Protein AF-A0A351EYZ1-F1 (afdb_monomer)

Mean predicted aligned error: 15.23 Å

Secondary structure (DSSP, 8-state):
--EEEE-TTS-EEEEETTEEEEE-SS-EEEEEHHHHHSS---EEEEEE-TTS-EEEEETTEEEEEETTEEEE-TTTS-S--EEEEEE-TT--EEEEETTTEEEEEETTEEEEEEGGGTSS-S-EEEEEEETTTTEEEEEETTTEEEEEETTEEEEE--SS--GGGG-EEESSSBSSEEEEE-SS--SEEEEE-TTS-EEEEE--EE-SSEEEEE-TTSTT--EEEEEEEE-TTS-EEEEEEEEE-

Foldseek 3Di:
DWDWDAAPQRWIWIFDFQKIWIDNPPDIDIDGNCVQPVDRKTFQEWDHDNVRKIWTFIQQAIWIQDPNDIDGPCLATNGFRWNEWDAEPVGWIWTAGQQFGIWIDDPSDIDGDGCVVVFDPRAFNYKQYDHPDQWTWTAGPQGKTWTDHPLDIAIPDHHDDDQLVQFDWPPAQDQFKIKTAAQDAWQKKFKADRVRHTPDMDRAPDDDRTGMDTPNVPNPDFAKIWIWTAHPVRDIRDTHIGGYD

Radius of gyration: 21.5 Å; Cα contacts (8 Å, |Δi|>4): 585; chains: 1; bounding box: 49×37×61 Å

Nearest PDB structures (foldseek):
  7som-assembly1_d  TM=7.045E-01  e=3.915E-03  Chlamydomonas reinhardtii
  8qzs-assembly1_w  TM=4.994E-01  e=6.319E-04  Homo sapiens
  6zqc-assembly1_UD  TM=4.831E-01  e=1.792E-03  Saccharomyces cerevisiae S288C
  7som-assembly1_c  TM=4.843E-01  e=3.528E-03  Chlamydomonas reinhardtii
  8d7w-assembly1_A  TM=3.361E-01  e=1.170E-02  Homo sapiens

Solvent-accessible surface area (backbone atoms only — not comparable to full-atom values): 13401 Å² total; per-residue (Å²): 95,84,50,76,49,66,36,91,87,65,33,40,36,35,37,48,49,40,36,43,36,42,29,72,83,83,54,79,48,73,47,55,43,34,83,76,66,79,44,96,41,40,46,49,31,66,40,64,38,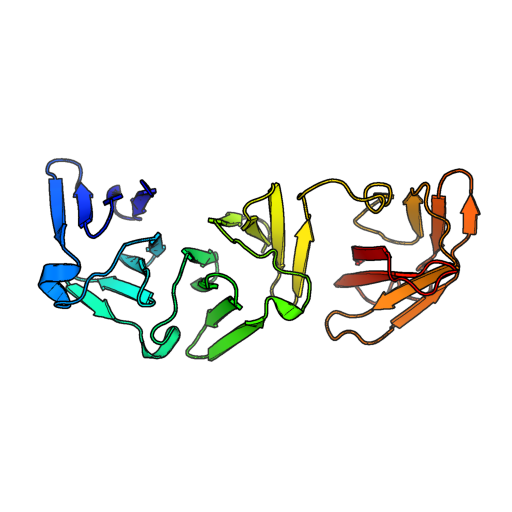96,84,70,37,32,40,32,18,13,63,62,10,35,32,36,38,45,97,95,41,80,42,79,34,50,92,77,56,33,80,37,39,20,36,18,44,36,65,42,94,87,63,41,38,38,38,30,37,70,70,48,26,40,36,42,38,48,96,92,44,78,48,78,46,56,25,90,71,81,60,48,69,74,40,55,65,40,51,48,69,50,81,89,73,71,39,35,33,30,38,26,67,60,66,18,44,29,39,33,42,102,84,46,80,40,56,48,78,34,62,80,96,56,93,62,82,43,68,43,70,46,56,70,68,25,55,47,54,32,33,41,35,22,84,68,74,61,56,34,38,32,37,18,42,82,87,69,48,77,75,44,74,44,59,52,49,77,54,88,60,22,28,39,44,79,41,66,97,50,49,86,60,65,45,67,34,38,37,38,33,28,28,87,86,71,48,74,64,44,82,45,80,44,40,35,83

Structure (mmCIF, N/CA/C/O backbone):
data_AF-A0A351EYZ1-F1
#
_entry.id   AF-A0A351EYZ1-F1
#
loop_
_atom_site.group_PDB
_atom_site.id
_atom_site.type_symbol
_atom_site.label_atom_id
_atom_site.label_alt_id
_atom_site.label_comp_id
_atom_site.label_asym_id
_atom_site.label_entity_id
_atom_site.label_seq_id
_atom_site.pdbx_PDB_ins_code
_atom_site.Cartn_x
_atom_site.Cartn_y
_atom_site.Cartn_z
_atom_site.occupancy
_atom_site.B_iso_or_equiv
_atom_site.auth_seq_id
_atom_site.auth_comp_id
_atom_site.auth_asym_id
_atom_site.auth_atom_id
_atom_site.pdbx_PDB_model_num
ATOM 1 N N . MET A 1 1 ? 4.222 -4.067 16.759 1.00 49.97 1 MET A N 1
ATOM 2 C CA . MET A 1 1 ? 4.170 -2.678 16.256 1.00 49.97 1 MET A CA 1
ATOM 3 C C . MET A 1 1 ? 3.275 -1.906 17.200 1.00 49.97 1 MET A C 1
ATOM 5 O O . MET A 1 1 ? 2.274 -2.478 17.605 1.00 49.97 1 MET A O 1
ATOM 9 N N . ASP A 1 2 ? 3.635 -0.668 17.540 1.00 52.50 2 ASP A N 1
ATOM 10 C CA . ASP A 1 2 ? 2.790 0.218 18.345 1.00 52.50 2 ASP A CA 1
ATOM 11 C C . ASP A 1 2 ? 2.242 1.301 17.415 1.00 52.50 2 ASP A C 1
ATOM 13 O O . ASP A 1 2 ? 2.961 2.230 17.044 1.00 52.50 2 ASP A O 1
ATOM 17 N N . ASP A 1 3 ? 0.993 1.137 16.988 1.00 64.38 3 ASP A N 1
ATOM 18 C CA . ASP A 1 3 ? 0.315 2.060 16.073 1.00 64.38 3 ASP A CA 1
ATOM 19 C C . ASP A 1 3 ? -0.804 2.800 16.810 1.00 64.38 3 ASP A C 1
ATOM 21 O O . ASP A 1 3 ? -1.456 2.229 17.692 1.00 64.38 3 ASP A O 1
ATOM 25 N N . ILE A 1 4 ? -1.013 4.074 16.475 1.00 78.62 4 ILE A N 1
ATOM 26 C CA . ILE A 1 4 ? -2.030 4.938 17.081 1.00 78.62 4 ILE A CA 1
ATOM 27 C C . ILE A 1 4 ? -2.727 5.783 16.011 1.00 78.62 4 ILE A C 1
ATOM 29 O O . ILE A 1 4 ? -2.078 6.430 15.193 1.00 78.62 4 ILE A O 1
ATOM 33 N N . ALA A 1 5 ? -4.059 5.862 16.049 1.00 75.81 5 ALA A N 1
ATOM 34 C CA . ALA A 1 5 ? -4.804 6.738 15.143 1.00 75.81 5 ALA A CA 1
ATOM 35 C C . ALA A 1 5 ? -6.093 7.268 15.770 1.00 75.81 5 ALA A C 1
ATOM 37 O O . ALA A 1 5 ? -6.675 6.650 16.658 1.00 75.81 5 ALA A O 1
ATOM 38 N N . TYR A 1 6 ? -6.568 8.410 15.276 1.00 77.25 6 TYR A N 1
ATOM 39 C CA . TYR A 1 6 ? -7.884 8.937 15.629 1.00 77.25 6 TYR A CA 1
ATOM 40 C C . TYR A 1 6 ? -8.920 8.554 14.573 1.00 77.25 6 TYR A C 1
ATOM 42 O O . TYR A 1 6 ? -8.647 8.659 13.378 1.00 77.25 6 TYR A O 1
ATOM 50 N N . ASP A 1 7 ? -10.120 8.162 15.004 1.00 82.25 7 ASP A N 1
ATOM 51 C CA . ASP A 1 7 ? -11.270 8.063 14.100 1.00 82.25 7 ASP A CA 1
ATOM 52 C C . ASP A 1 7 ? -11.975 9.416 13.902 1.00 82.25 7 ASP A C 1
ATOM 54 O O . ASP A 1 7 ? -11.696 10.409 14.582 1.00 82.25 7 ASP A O 1
ATOM 58 N N . SER A 1 8 ? -12.933 9.458 12.974 1.00 80.62 8 SER A N 1
ATOM 59 C CA . SER A 1 8 ? -13.707 10.666 12.661 1.00 80.62 8 SER A CA 1
ATOM 60 C C . SER A 1 8 ? -14.573 11.181 13.819 1.00 80.62 8 SER A C 1
ATOM 62 O O . SER A 1 8 ? -15.051 12.312 13.758 1.00 80.62 8 SER A O 1
ATOM 64 N N . ASN A 1 9 ? -14.794 10.372 14.859 1.00 84.38 9 ASN A N 1
ATOM 65 C CA . ASN A 1 9 ? -15.548 10.747 16.055 1.00 84.38 9 ASN A CA 1
ATOM 66 C C . ASN A 1 9 ? -14.635 11.268 17.180 1.00 84.38 9 ASN A C 1
ATOM 68 O O . ASN A 1 9 ? -15.127 11.594 18.260 1.00 84.38 9 ASN A O 1
ATOM 72 N N . GLY A 1 10 ? -13.320 11.351 16.945 1.00 84.00 10 GLY A N 1
ATOM 73 C CA . GLY A 1 10 ? -12.336 11.790 17.934 1.00 84.00 10 GLY A CA 1
ATOM 74 C C . GLY A 1 10 ? -11.923 10.700 18.926 1.00 84.00 10 GLY A C 1
ATOM 75 O O . GLY A 1 10 ? -11.278 11.007 19.929 1.00 84.00 10 GLY A O 1
ATOM 76 N N . THR A 1 11 ? -12.268 9.437 18.669 1.00 87.94 11 THR A N 1
ATOM 77 C CA . THR A 1 11 ? -11.772 8.311 19.465 1.00 87.94 11 THR A CA 1
ATOM 78 C C . THR A 1 11 ? -10.311 8.049 19.121 1.00 87.94 11 THR A C 1
ATOM 80 O O . THR A 1 11 ? -9.981 7.924 17.942 1.00 87.94 11 THR A O 1
ATOM 83 N N . LEU A 1 12 ? -9.456 7.894 20.133 1.00 86.44 12 LEU A N 1
ATOM 84 C CA . LEU A 1 12 ? -8.089 7.408 19.956 1.00 86.44 12 LEU A CA 1
ATOM 85 C C . LEU A 1 12 ? -8.076 5.877 19.973 1.00 86.44 12 LEU A C 1
ATOM 87 O O . LEU A 1 12 ? -8.531 5.248 20.930 1.00 86.44 12 LEU A O 1
ATOM 91 N N . TRP A 1 13 ? -7.519 5.298 18.924 1.00 86.06 13 TRP A N 1
ATOM 92 C CA . TRP A 1 13 ? -7.256 3.879 18.765 1.00 86.06 13 TRP A CA 1
ATOM 93 C C . TRP A 1 13 ? -5.765 3.618 18.928 1.00 86.06 13 TRP A C 1
ATOM 95 O O . TRP A 1 13 ? -4.946 4.427 18.492 1.00 86.06 13 TRP A O 1
ATOM 105 N N . ALA A 1 14 ? -5.423 2.496 19.551 1.00 83.50 14 ALA A N 1
ATOM 106 C CA . ALA A 1 14 ? -4.055 2.008 19.629 1.00 83.50 14 ALA A CA 1
ATOM 107 C C . ALA A 1 14 ? -4.035 0.485 19.496 1.00 83.50 14 ALA A C 1
ATOM 109 O O . ALA A 1 14 ? -4.960 -0.177 19.970 1.00 83.50 14 ALA A O 1
ATOM 110 N N . ALA A 1 15 ? -2.989 -0.072 18.897 1.00 84.50 15 ALA A N 1
ATOM 111 C CA . ALA A 1 15 ? -2.789 -1.515 18.824 1.00 84.50 15 ALA A CA 1
ATOM 112 C C . ALA A 1 15 ? -1.431 -1.898 19.410 1.00 84.50 15 ALA A C 1
ATOM 114 O O . ALA A 1 15 ? -0.441 -1.211 19.164 1.00 84.50 15 ALA A O 1
ATOM 115 N N . ALA A 1 16 ? -1.413 -2.990 20.172 1.00 81.69 16 ALA A N 1
ATOM 116 C CA . ALA A 1 16 ? -0.198 -3.646 20.638 1.00 81.69 16 ALA A CA 1
ATOM 117 C C . ALA A 1 16 ? -0.444 -5.160 20.671 1.00 81.69 16 ALA A C 1
ATOM 119 O O . ALA A 1 16 ? -1.384 -5.621 21.321 1.00 81.69 16 ALA A O 1
ATOM 120 N N . ASP A 1 17 ? 0.384 -5.913 19.947 1.00 85.75 17 ASP A N 1
ATOM 121 C CA . ASP A 1 17 ? 0.267 -7.365 19.764 1.00 85.75 17 ASP A CA 1
ATOM 122 C C . ASP A 1 17 ? -1.158 -7.796 19.346 1.00 85.75 17 ASP A C 1
ATOM 124 O O . ASP A 1 17 ? -1.639 -7.395 18.286 1.00 85.75 17 ASP A O 1
ATOM 128 N N . GLU A 1 18 ? -1.857 -8.607 20.140 1.00 88.06 18 GLU A N 1
ATOM 129 C CA . GLU A 1 18 ? -3.237 -9.046 19.885 1.00 88.06 18 GLU A CA 1
ATOM 130 C C . GLU A 1 18 ? -4.326 -8.101 20.437 1.00 88.06 18 GLU A C 1
ATOM 132 O O . GLU A 1 18 ? -5.522 -8.419 20.365 1.00 88.06 18 GLU A O 1
ATOM 137 N N . TYR A 1 19 ? -3.943 -6.965 21.028 1.00 90.12 19 TYR A N 1
ATOM 138 C CA . TYR A 1 19 ? -4.855 -6.056 21.721 1.00 90.12 19 TYR A CA 1
ATOM 139 C C . TYR A 1 19 ? -5.141 -4.797 20.911 1.00 90.12 19 TYR A C 1
ATOM 141 O O . TYR A 1 19 ? -4.239 -4.063 20.506 1.00 90.12 19 TYR A O 1
ATOM 149 N N . LEU A 1 20 ? -6.431 -4.496 20.774 1.00 90.38 20 LEU A N 1
ATOM 150 C CA . LEU A 1 20 ? -6.929 -3.234 20.246 1.00 90.38 20 LEU A CA 1
ATOM 151 C C . LEU A 1 20 ? -7.491 -2.383 21.386 1.00 90.38 20 LEU A C 1
ATOM 153 O O . LEU A 1 20 ? -8.497 -2.740 22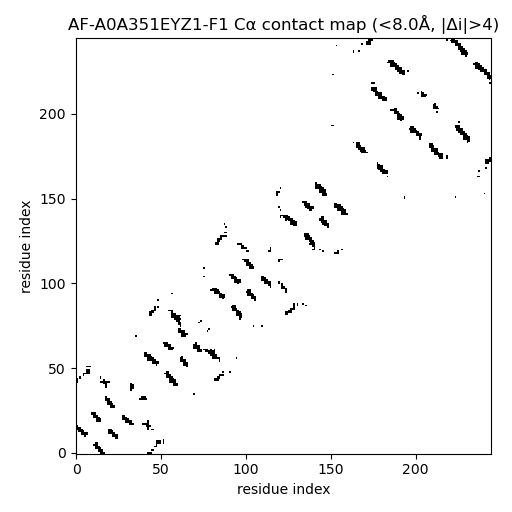.002 1.00 90.38 20 LEU A O 1
ATOM 157 N N . TYR A 1 21 ? -6.868 -1.242 21.644 1.00 90.44 21 TYR A N 1
ATOM 158 C CA . TYR A 1 21 ? -7.266 -0.273 22.656 1.00 90.44 21 TYR A CA 1
ATOM 159 C C . TYR A 1 21 ? -8.069 0.871 22.038 1.00 90.44 21 TYR A C 1
ATOM 161 O O . TYR A 1 21 ? -7.791 1.333 20.932 1.00 90.44 21 TYR A O 1
ATOM 169 N N . LYS A 1 22 ? -9.053 1.359 22.793 1.00 92.00 22 LYS A N 1
ATOM 170 C CA . LYS A 1 22 ? -9.936 2.460 22.411 1.00 92.00 22 LYS A CA 1
ATOM 171 C C . LYS A 1 22 ? -10.115 3.429 23.576 1.00 92.00 22 LYS A C 1
ATOM 173 O O . LYS A 1 22 ? -10.587 3.026 24.644 1.00 92.00 22 LYS A O 1
ATOM 178 N N . PHE A 1 23 ? -9.815 4.704 23.347 1.00 91.19 23 PHE A N 1
ATOM 179 C CA . PHE A 1 23 ? -10.019 5.807 24.281 1.00 91.19 23 PHE A CA 1
ATOM 180 C C . PHE A 1 23 ? -11.018 6.823 23.723 1.00 91.19 23 PHE A C 1
ATOM 182 O O . PHE A 1 23 ? -10.801 7.435 22.680 1.00 91.19 23 PHE A O 1
ATOM 189 N N . ASN A 1 24 ? -12.120 7.026 24.442 1.00 88.81 24 ASN A N 1
ATOM 190 C CA . ASN A 1 24 ? -13.221 7.911 24.032 1.00 88.81 24 ASN A CA 1
ATOM 191 C C . ASN A 1 24 ? -13.077 9.364 24.538 1.00 88.81 24 ASN A C 1
ATOM 193 O O . ASN A 1 24 ? -14.061 10.099 24.575 1.00 88.81 24 ASN A O 1
ATOM 197 N N . GLY A 1 25 ? -11.893 9.752 25.021 1.00 87.88 25 GLY A N 1
ATOM 198 C CA . GLY A 1 25 ? -11.658 11.042 25.680 1.00 87.88 25 GLY A CA 1
ATOM 199 C C . GLY A 1 25 ? -11.804 11.017 27.207 1.00 87.88 25 GLY A C 1
ATOM 200 O O . GLY A 1 25 ? -11.325 11.930 27.874 1.00 87.88 25 GLY A O 1
ATOM 201 N N . THR A 1 26 ? -12.418 9.975 27.779 1.00 93.00 26 THR A N 1
ATOM 202 C CA . THR A 1 26 ? -12.656 9.858 29.233 1.00 93.00 26 THR A CA 1
ATOM 203 C C . THR A 1 26 ? -12.186 8.535 29.830 1.00 93.00 26 THR A C 1
ATOM 205 O O . THR A 1 26 ? -11.677 8.516 30.949 1.00 93.00 26 THR A O 1
ATOM 208 N N . SER A 1 27 ? -12.326 7.430 29.100 1.00 92.25 27 SER A N 1
ATOM 209 C CA . SER A 1 27 ? -11.980 6.093 29.571 1.00 92.25 27 SER A CA 1
ATOM 210 C C . SER A 1 27 ? -11.345 5.249 28.473 1.00 92.25 27 SER A C 1
ATOM 212 O O . SER A 1 27 ? -11.623 5.424 27.285 1.00 92.25 27 SER A O 1
ATOM 214 N N . TRP A 1 28 ? -10.485 4.325 28.903 1.00 92.56 28 TRP A N 1
ATOM 215 C CA . TRP A 1 28 ? -9.898 3.290 28.060 1.00 92.56 28 TRP A CA 1
ATOM 216 C C . TRP A 1 28 ? -10.755 2.025 28.088 1.00 92.56 28 TRP A C 1
ATOM 218 O O . TRP A 1 28 ? -11.303 1.643 29.122 1.00 92.56 28 TRP A O 1
ATOM 228 N N . SER A 1 29 ? -10.819 1.357 26.947 1.00 91.75 29 SER A N 1
ATOM 229 C CA . SER A 1 29 ? -11.339 0.001 26.778 1.00 91.75 29 SER A CA 1
ATOM 230 C C . SER A 1 29 ? -10.404 -0.766 25.847 1.00 91.75 29 SER A C 1
ATOM 232 O O . SER A 1 29 ? -9.640 -0.144 25.108 1.00 91.75 29 SER A O 1
ATOM 234 N N . TYR A 1 30 ? -10.437 -2.094 25.889 1.00 90.50 30 TYR A N 1
ATOM 235 C CA . TYR A 1 30 ? -9.644 -2.925 24.991 1.00 90.50 30 TYR A CA 1
ATOM 236 C C . TYR A 1 30 ? -10.442 -4.133 24.512 1.00 90.50 30 TYR A C 1
ATOM 238 O O . TYR A 1 30 ? -11.399 -4.561 25.156 1.00 90.50 30 TYR A O 1
ATOM 246 N N . THR A 1 31 ? -10.048 -4.660 23.361 1.00 88.31 31 THR A N 1
ATOM 247 C CA . THR A 1 31 ? -10.541 -5.911 22.791 1.00 88.31 31 THR A CA 1
ATOM 248 C C . THR A 1 31 ? -9.343 -6.796 22.482 1.00 88.31 31 THR A C 1
ATOM 250 O O . THR A 1 31 ? -8.381 -6.327 21.881 1.00 88.31 31 THR A O 1
ATOM 253 N N . ASN A 1 32 ? -9.396 -8.057 22.907 1.00 86.44 32 ASN A N 1
ATOM 254 C CA . ASN A 1 32 ? -8.383 -9.059 22.591 1.00 86.44 32 ASN A CA 1
ATOM 255 C C . ASN A 1 32 ? -8.841 -9.875 21.365 1.00 86.44 32 ASN A C 1
ATOM 257 O O . ASN A 1 32 ? -9.971 -10.371 21.331 1.00 86.44 32 ASN A O 1
ATOM 261 N N . MET A 1 33 ? -7.975 -9.992 20.355 1.00 80.69 33 MET A N 1
ATOM 262 C CA . MET A 1 33 ? -8.257 -10.737 19.121 1.00 80.69 33 MET A CA 1
ATOM 263 C C . MET A 1 33 ? -8.337 -12.256 19.346 1.00 80.69 33 MET A C 1
ATOM 265 O O . MET A 1 33 ? -9.198 -12.919 18.766 1.00 80.69 33 MET A O 1
ATOM 269 N N . ILE A 1 34 ? -7.489 -12.810 20.216 1.00 77.25 34 ILE A N 1
ATOM 270 C CA . ILE A 1 34 ? -7.460 -14.240 20.562 1.00 77.25 34 ILE A CA 1
ATOM 271 C C . ILE A 1 34 ? -8.776 -14.660 21.214 1.00 77.25 34 ILE A C 1
ATOM 273 O O . ILE A 1 34 ? -9.342 -15.682 20.836 1.00 77.25 34 ILE A O 1
ATOM 277 N N . ASP A 1 35 ? -9.311 -13.866 22.141 1.00 73.81 35 ASP A N 1
ATOM 278 C CA . ASP A 1 35 ? -10.569 -14.201 22.819 1.00 73.81 35 ASP A CA 1
ATOM 279 C C . ASP A 1 35 ? -11.735 -14.341 21.828 1.00 73.81 35 ASP A C 1
ATOM 281 O O . ASP A 1 35 ? -12.602 -15.206 21.992 1.00 73.81 35 ASP A O 1
ATOM 285 N N . GLN A 1 36 ? -11.739 -13.518 20.773 1.00 71.88 36 GLN A N 1
ATOM 286 C CA . GLN A 1 36 ? -12.799 -13.517 19.767 1.00 71.88 36 GLN A CA 1
ATOM 287 C C . GLN A 1 36 ? -12.646 -14.616 18.712 1.00 71.88 36 GLN A C 1
ATOM 289 O O . GLN A 1 36 ? -13.657 -15.161 18.266 1.00 71.88 36 GLN A O 1
ATOM 294 N N . PHE A 1 37 ? -11.417 -14.956 18.314 1.00 76.06 37 PHE A N 1
ATOM 295 C CA . PHE A 1 37 ? -11.172 -15.875 17.194 1.00 76.06 37 PHE A CA 1
ATOM 296 C C . PHE A 1 37 ? -10.561 -17.220 17.592 1.00 76.06 37 PHE A C 1
ATOM 298 O O . PHE A 1 37 ? -10.505 -18.115 16.756 1.00 76.06 37 PHE A O 1
ATOM 305 N N . GLN A 1 38 ? -10.163 -17.393 18.857 1.00 76.94 38 GLN A N 1
ATOM 306 C CA . GLN A 1 38 ? -9.517 -18.600 19.394 1.00 76.94 38 GLN A CA 1
ATOM 307 C C . GLN A 1 38 ? -8.253 -19.011 18.614 1.00 76.94 38 GLN A C 1
ATOM 309 O O . GLN A 1 38 ? -7.852 -20.173 18.609 1.00 76.94 38 GLN A O 1
ATOM 314 N N . GLU A 1 39 ? -7.617 -18.044 17.957 1.00 76.69 39 GLU A N 1
ATOM 315 C CA . GLU A 1 39 ? -6.417 -18.204 17.145 1.00 76.69 39 GLU A CA 1
ATOM 316 C C . GLU A 1 39 ? -5.410 -17.130 17.563 1.00 76.69 39 GLU A C 1
ATOM 318 O O . GLU A 1 39 ? -5.794 -16.009 17.903 1.00 76.69 39 GLU A O 1
ATOM 323 N N . PHE A 1 40 ? -4.119 -17.467 17.550 1.00 80.31 40 PHE A N 1
ATOM 324 C CA . PHE A 1 40 ? -3.069 -16.481 17.784 1.00 80.31 40 PHE A CA 1
ATOM 325 C C . PHE A 1 40 ? -2.991 -15.549 16.572 1.00 80.31 40 PHE A C 1
ATOM 327 O O . PHE A 1 40 ? -2.604 -15.974 15.482 1.00 80.31 40 PHE A O 1
ATOM 334 N N . VAL A 1 41 ? -3.405 -14.297 16.758 1.00 86.06 41 VAL A N 1
ATOM 335 C CA . VAL A 1 41 ? -3.497 -13.291 15.699 1.00 86.06 41 VAL A CA 1
ATOM 336 C C . VAL A 1 41 ? -2.847 -12.010 16.198 1.00 86.06 41 VAL A C 1
ATOM 338 O O . VAL A 1 41 ? -3.329 -11.406 17.155 1.00 86.06 41 VAL A O 1
ATOM 341 N N . LEU A 1 42 ? -1.766 -11.601 15.535 1.00 87.94 42 LEU A N 1
ATOM 342 C CA . LEU A 1 42 ? -1.098 -10.334 15.808 1.00 87.94 42 LEU A CA 1
ATOM 343 C C . LEU A 1 42 ? -1.706 -9.242 14.937 1.00 87.94 42 LEU A C 1
ATOM 345 O O . LEU A 1 42 ? -1.918 -9.443 13.738 1.00 87.94 42 LEU A O 1
ATOM 349 N N . ILE A 1 43 ? -1.980 -8.090 15.541 1.00 88.81 43 ILE A N 1
ATOM 350 C CA . ILE A 1 43 ? -2.362 -6.888 14.813 1.00 88.81 43 ILE A CA 1
ATOM 351 C C . ILE A 1 43 ? -1.083 -6.267 14.259 1.00 88.81 43 ILE A C 1
ATOM 353 O O . ILE A 1 43 ? -0.211 -5.824 15.007 1.00 88.81 43 ILE A O 1
ATOM 357 N N . ASN A 1 44 ? -0.989 -6.234 12.934 1.00 82.19 44 ASN A N 1
ATOM 358 C CA . ASN A 1 44 ? 0.139 -5.633 12.237 1.00 82.19 44 ASN A CA 1
ATOM 359 C C . ASN A 1 44 ? -0.140 -4.175 11.882 1.00 82.19 44 ASN A C 1
ATOM 361 O O . ASN A 1 44 ? 0.796 -3.398 11.845 1.00 82.19 44 ASN A O 1
ATOM 365 N N . SER A 1 45 ? -1.397 -3.803 11.616 1.00 81.19 45 SER A N 1
ATOM 366 C CA . SER A 1 45 ? -1.801 -2.437 11.251 1.00 81.19 45 SER A CA 1
ATOM 367 C C . SER A 1 45 ? -3.300 -2.221 11.445 1.00 81.19 45 SER A C 1
ATOM 369 O O . SER A 1 45 ? -4.085 -3.175 11.447 1.00 81.19 45 SER A O 1
ATOM 371 N N . PHE A 1 46 ? -3.732 -0.965 11.558 1.00 86.88 46 PHE A N 1
ATOM 372 C CA . PHE A 1 46 ? -5.152 -0.629 11.489 1.00 86.88 46 PHE A CA 1
ATOM 373 C C . PHE A 1 46 ? -5.395 0.731 10.831 1.00 86.88 46 PHE A C 1
ATOM 375 O O . PHE A 1 46 ? -4.520 1.587 10.784 1.00 86.88 46 PHE A O 1
ATOM 382 N N . PHE A 1 47 ? -6.608 0.941 10.318 1.00 82.56 47 PHE A N 1
ATOM 383 C CA . PHE A 1 47 ? -6.976 2.184 9.647 1.00 82.56 47 PHE A CA 1
ATOM 384 C C . PHE A 1 47 ? -8.457 2.517 9.875 1.00 82.56 47 PHE A C 1
ATOM 386 O O . PHE A 1 47 ? -9.332 1.741 9.464 1.00 82.56 47 PHE A O 1
ATOM 393 N N . PRO A 1 48 ? -8.776 3.655 10.521 1.00 82.00 48 PRO A N 1
ATOM 394 C CA . PRO A 1 48 ? -10.153 4.104 10.673 1.00 82.00 48 PRO A CA 1
ATOM 395 C C . PRO A 1 48 ? -10.681 4.657 9.347 1.00 82.00 48 PRO A C 1
ATOM 397 O O . PRO A 1 48 ? -10.074 5.529 8.729 1.00 82.00 48 PRO A O 1
ATOM 400 N N . ASP A 1 49 ? -11.834 4.164 8.908 1.00 82.12 49 ASP A N 1
ATOM 401 C CA . ASP A 1 49 ? -12.524 4.694 7.741 1.00 82.12 49 ASP A CA 1
ATOM 402 C C . ASP A 1 49 ? -13.485 5.835 8.110 1.00 82.12 49 ASP A C 1
ATOM 404 O O . ASP A 1 49 ? -13.877 6.042 9.262 1.00 82.12 49 ASP A O 1
ATOM 408 N N . LYS A 1 50 ? -13.903 6.586 7.090 1.00 79.00 50 LYS A N 1
ATOM 409 C CA . LYS A 1 50 ? -14.840 7.712 7.237 1.00 79.00 50 LYS A CA 1
ATOM 410 C C . LYS A 1 50 ? -16.262 7.310 7.658 1.00 79.00 50 LYS A C 1
ATOM 412 O O . LYS A 1 50 ? -17.072 8.185 7.943 1.00 79.00 50 LYS A O 1
ATOM 417 N N . ASN A 1 51 ? -16.582 6.017 7.650 1.00 82.94 51 ASN A N 1
ATOM 418 C CA . ASN A 1 51 ? -17.897 5.473 7.987 1.00 82.94 51 ASN A CA 1
ATOM 419 C C . ASN A 1 51 ? -17.936 4.891 9.413 1.00 82.94 51 ASN A C 1
ATOM 421 O O . ASN A 1 51 ? -18.947 4.303 9.797 1.00 82.94 51 ASN A O 1
ATOM 425 N N . GLY A 1 52 ? -16.865 5.048 10.199 1.00 83.44 52 GLY A N 1
ATOM 426 C CA . GLY A 1 52 ? -16.783 4.547 11.571 1.00 83.44 52 GLY A CA 1
ATOM 427 C C . GLY A 1 52 ? -16.404 3.068 11.679 1.00 83.44 52 GLY A C 1
ATOM 428 O O . GLY A 1 52 ? -16.556 2.487 12.756 1.00 83.44 52 GLY A O 1
ATOM 429 N N . LYS A 1 53 ? -15.913 2.457 10.595 1.00 90.44 53 LYS A N 1
ATOM 430 C CA . LYS A 1 53 ? -15.290 1.131 10.641 1.00 90.44 53 LYS A CA 1
ATOM 431 C C . LYS A 1 53 ? -13.802 1.284 10.900 1.00 90.44 53 LYS A C 1
ATOM 433 O O . LYS A 1 53 ? -13.168 2.205 10.394 1.00 90.44 53 LYS A O 1
ATOM 438 N N . LEU A 1 54 ? -13.229 0.341 11.631 1.00 90.88 54 LEU A N 1
ATOM 439 C CA . LEU A 1 54 ? -11.787 0.230 11.785 1.00 90.88 54 LEU A CA 1
ATOM 440 C C . LEU A 1 54 ? -11.327 -1.019 11.042 1.00 90.88 54 LEU A C 1
ATOM 442 O O . LEU A 1 54 ? -11.673 -2.134 11.427 1.00 90.88 54 LEU A O 1
ATOM 446 N N . TRP A 1 55 ? -10.583 -0.838 9.960 1.00 90.81 55 TRP A N 1
ATOM 447 C CA . TRP A 1 55 ? -9.954 -1.949 9.255 1.00 90.81 55 TRP A CA 1
ATOM 448 C C . TRP A 1 55 ? -8.702 -2.371 10.015 1.00 90.81 55 TRP A C 1
ATOM 450 O O . TRP A 1 55 ? -8.021 -1.520 10.579 1.00 90.81 55 TRP A O 1
ATOM 460 N N . ILE A 1 56 ? -8.424 -3.671 10.069 1.00 91.62 56 ILE A N 1
ATOM 461 C CA . ILE A 1 56 ? -7.346 -4.246 10.880 1.00 91.62 56 ILE A CA 1
ATOM 462 C C . ILE A 1 56 ? -6.605 -5.279 10.028 1.00 91.62 56 ILE A C 1
ATOM 464 O O . ILE A 1 56 ? -7.175 -6.309 9.657 1.00 91.62 56 ILE A O 1
ATOM 468 N N . GLY A 1 57 ? -5.349 -4.992 9.700 1.00 89.06 57 GLY A N 1
ATOM 469 C CA . GLY A 1 57 ? -4.424 -5.930 9.077 1.00 89.06 57 GLY A CA 1
ATOM 470 C C . GLY A 1 57 ? -3.762 -6.794 10.144 1.00 89.06 57 GLY A C 1
ATOM 471 O O . GLY A 1 57 ? -3.296 -6.285 11.166 1.00 89.06 57 GLY A O 1
ATOM 472 N N . THR A 1 58 ? -3.749 -8.106 9.935 1.00 90.81 58 THR A N 1
ATOM 473 C CA . THR A 1 58 ? -3.221 -9.059 10.912 1.00 90.81 58 THR A CA 1
ATOM 474 C C . THR A 1 58 ? -2.347 -10.115 10.256 1.00 90.81 58 THR A C 1
ATOM 476 O O . THR A 1 58 ? -2.422 -10.330 9.043 1.00 90.81 58 THR A O 1
ATOM 479 N N . SER A 1 59 ? -1.629 -10.869 11.087 1.00 88.44 59 SER A N 1
ATOM 480 C CA . SER A 1 59 ? -0.870 -12.054 10.673 1.00 88.44 59 SER A CA 1
ATOM 481 C C . SER A 1 59 ? -1.732 -13.191 10.098 1.00 88.44 59 SER A C 1
ATOM 483 O O . SER A 1 59 ? -1.196 -14.202 9.655 1.00 88.44 59 SER A O 1
ATOM 485 N N . ASN A 1 60 ? -3.065 -13.069 10.132 1.00 89.31 60 ASN A N 1
ATOM 486 C CA . ASN A 1 60 ? -4.008 -14.088 9.664 1.00 89.31 60 ASN A CA 1
ATOM 487 C C . ASN A 1 60 ? -5.143 -13.494 8.806 1.00 89.31 60 ASN A C 1
ATOM 489 O O . ASN A 1 60 ? -6.275 -13.984 8.799 1.00 89.31 60 ASN A O 1
ATOM 493 N N . GLY A 1 61 ? -4.852 -12.409 8.091 1.00 90.44 61 GLY A N 1
ATOM 494 C CA . GLY A 1 61 ? -5.774 -11.777 7.156 1.00 90.44 61 GLY A CA 1
ATOM 495 C C . GLY A 1 61 ? -6.314 -10.436 7.627 1.00 90.44 61 GLY A C 1
ATOM 496 O O . GLY A 1 61 ? -5.801 -9.786 8.539 1.00 90.44 61 GLY A O 1
ATOM 497 N N . LEU A 1 62 ? -7.369 -10.006 6.947 1.00 92.12 62 LEU A N 1
ATOM 498 C CA . LEU A 1 62 ? -8.034 -8.737 7.171 1.00 92.12 62 LEU A CA 1
ATOM 499 C C . LEU A 1 62 ? -9.232 -8.918 8.102 1.00 92.12 62 LEU A C 1
ATOM 501 O O . LEU A 1 62 ? -10.053 -9.822 7.929 1.00 92.12 62 LEU A O 1
ATOM 505 N N . PHE A 1 63 ? -9.371 -7.999 9.045 1.00 92.88 63 PHE A N 1
ATOM 506 C CA . PHE A 1 63 ? -10.510 -7.898 9.941 1.00 92.88 63 PHE A CA 1
ATOM 507 C C . PHE A 1 63 ? -11.093 -6.486 9.880 1.00 92.88 63 PHE A C 1
ATOM 509 O O . PHE A 1 63 ? -10.451 -5.537 9.428 1.00 92.88 63 PHE A O 1
ATOM 516 N N . VAL A 1 64 ? -12.340 -6.346 10.316 1.00 93.19 64 VAL A N 1
ATOM 517 C CA . VAL A 1 64 ? -12.979 -5.046 10.505 1.00 93.19 64 VAL A CA 1
ATOM 518 C C . VAL A 1 64 ? -13.664 -5.012 11.860 1.00 93.19 64 VAL A C 1
ATOM 520 O O . VAL A 1 64 ? -14.428 -5.916 12.190 1.00 93.19 64 VAL A O 1
ATOM 523 N N . TYR A 1 65 ? -13.397 -3.974 12.638 1.00 91.50 65 TYR A N 1
ATOM 524 C CA . TYR A 1 65 ? -14.159 -3.651 13.831 1.00 91.50 65 TYR A CA 1
ATOM 525 C C . TYR A 1 65 ? -15.261 -2.655 13.460 1.00 91.50 65 TYR A C 1
ATOM 527 O O . TYR A 1 65 ? -15.001 -1.578 12.921 1.00 91.50 65 TYR A O 1
ATOM 535 N N . GLU A 1 66 ? -16.506 -3.019 13.745 1.00 90.81 66 GLU A N 1
ATOM 536 C CA . GLU A 1 66 ? -17.694 -2.204 13.498 1.00 90.81 66 GLU A CA 1
ATOM 537 C C . GLU A 1 66 ? -18.736 -2.522 14.579 1.00 90.81 66 GLU A C 1
ATOM 539 O O . GLU A 1 66 ? -18.929 -3.677 14.947 1.00 90.81 66 GLU A O 1
ATOM 544 N N . ASN A 1 67 ? -19.409 -1.504 15.124 1.00 87.69 67 ASN A N 1
ATOM 545 C CA . ASN A 1 67 ? -20.450 -1.686 16.149 1.00 87.69 67 ASN A CA 1
ATOM 546 C C . ASN A 1 67 ? -20.007 -2.498 17.388 1.00 87.69 67 ASN A C 1
ATOM 548 O O . ASN A 1 67 ? -20.799 -3.241 17.964 1.00 87.69 67 ASN A O 1
ATOM 552 N N . ASN A 1 68 ? -18.753 -2.331 17.824 1.00 84.69 68 ASN A N 1
ATOM 553 C CA . ASN A 1 68 ? -18.135 -3.080 18.928 1.00 84.69 68 ASN A CA 1
ATOM 554 C C . ASN A 1 68 ? -17.941 -4.586 18.675 1.00 84.69 68 ASN A C 1
ATOM 556 O O . ASN A 1 68 ? -17.764 -5.347 19.626 1.00 84.69 68 ASN A O 1
ATOM 560 N N . VAL A 1 69 ? -17.951 -5.017 17.413 1.00 87.12 69 VAL A N 1
ATOM 561 C CA . VAL A 1 69 ? -17.729 -6.409 17.011 1.00 87.12 69 VAL A CA 1
ATOM 562 C C . VAL A 1 69 ? -16.624 -6.463 15.963 1.00 87.12 69 VAL A C 1
ATOM 564 O O . VAL A 1 69 ? -16.563 -5.602 15.087 1.00 87.12 69 VAL A O 1
ATOM 567 N N . ILE A 1 70 ? -15.754 -7.474 16.042 1.00 90.19 70 ILE A N 1
ATOM 568 C CA . ILE A 1 70 ? -14.742 -7.733 15.017 1.00 90.19 70 ILE A CA 1
ATOM 569 C C . ILE A 1 70 ? -15.255 -8.815 14.074 1.00 90.19 70 ILE A C 1
ATOM 571 O O . ILE A 1 70 ? -15.718 -9.877 14.488 1.00 90.19 70 ILE A O 1
ATOM 575 N N . HIS A 1 71 ? -15.158 -8.546 12.780 1.00 91.00 71 HIS A N 1
ATOM 576 C CA . HIS A 1 71 ? -15.534 -9.459 11.717 1.00 91.00 71 HIS A CA 1
ATOM 577 C C . HIS A 1 71 ? -14.316 -9.784 10.866 1.00 91.00 71 HIS A C 1
ATOM 579 O O . HIS A 1 71 ? -13.621 -8.884 10.395 1.00 91.00 71 HIS A O 1
ATOM 585 N N . SER A 1 72 ? -14.087 -11.069 10.613 1.00 90.31 72 SER A N 1
ATOM 586 C CA . SER A 1 72 ? -13.084 -11.484 9.638 1.00 90.31 72 SER A CA 1
ATOM 587 C C . SER A 1 72 ? -13.557 -11.183 8.212 1.00 90.31 72 SER A C 1
ATOM 589 O O . SER A 1 72 ? -14.730 -11.374 7.880 1.00 90.31 72 SER A O 1
ATOM 591 N N . LYS A 1 73 ? -12.633 -10.727 7.365 1.00 91.62 73 LYS A N 1
ATOM 592 C CA . LYS A 1 73 ? -12.834 -10.409 5.945 1.00 91.62 73 LYS A CA 1
ATOM 593 C C . LYS A 1 73 ? -12.063 -11.372 5.046 1.00 91.62 73 LYS A C 1
ATOM 595 O O . LYS A 1 73 ? -11.367 -10.969 4.113 1.00 91.62 73 LYS A O 1
ATOM 600 N N . ARG A 1 74 ? -12.209 -12.677 5.317 1.00 86.56 74 ARG A N 1
ATOM 601 C CA . ARG A 1 74 ? -11.604 -13.757 4.512 1.00 86.56 74 ARG A CA 1
ATOM 602 C C . ARG A 1 74 ? -12.050 -13.740 3.050 1.00 86.56 74 ARG A C 1
ATOM 604 O O . ARG A 1 74 ? -11.314 -14.217 2.199 1.00 86.56 74 ARG A O 1
ATOM 611 N N . ASP A 1 75 ? -13.222 -13.188 2.752 1.00 84.69 75 ASP A N 1
ATOM 612 C CA . ASP A 1 75 ? -13.705 -12.959 1.388 1.00 84.69 75 ASP A CA 1
ATOM 613 C C . ASP A 1 75 ? -12.838 -11.954 0.607 1.00 84.69 75 ASP A C 1
ATOM 615 O O . ASP A 1 75 ? -12.762 -12.031 -0.618 1.00 84.69 75 ASP A O 1
ATOM 619 N N . ILE A 1 76 ? -12.146 -11.053 1.310 1.00 84.25 76 ILE A N 1
ATOM 620 C CA . ILE A 1 76 ? -11.258 -10.041 0.728 1.00 84.25 76 ILE A CA 1
ATOM 621 C C . ILE A 1 76 ? -9.808 -10.537 0.721 1.00 84.25 76 ILE A C 1
ATOM 623 O O . ILE A 1 76 ? -9.155 -10.578 -0.326 1.00 84.25 76 ILE A O 1
ATOM 627 N N . SER A 1 77 ? -9.271 -10.909 1.882 1.00 82.56 77 SER A N 1
ATOM 628 C CA . SER A 1 77 ? -7.849 -11.252 2.010 1.00 82.56 77 SER A CA 1
ATOM 629 C C . SER A 1 77 ? -7.581 -12.747 1.853 1.00 82.56 77 SER A C 1
ATOM 631 O O . SER A 1 77 ? -6.564 -13.123 1.286 1.00 82.56 77 SER A O 1
ATOM 633 N N . GLY A 1 78 ? -8.490 -13.607 2.311 1.00 82.88 78 GLY A N 1
ATOM 634 C CA . GLY A 1 78 ? -8.145 -14.973 2.705 1.00 82.88 78 GLY A CA 1
ATOM 635 C C . GLY A 1 78 ? -7.341 -14.977 4.011 1.00 82.88 78 GLY A C 1
ATOM 636 O O . GLY A 1 78 ? -7.458 -14.039 4.803 1.00 82.88 78 GLY A O 1
ATOM 637 N N . ASN A 1 79 ? -6.519 -16.009 4.213 1.00 82.06 79 ASN A N 1
ATOM 638 C CA . ASN A 1 79 ? -5.620 -16.149 5.366 1.00 82.06 79 ASN A CA 1
ATOM 639 C C . ASN A 1 79 ? -4.190 -15.747 4.969 1.00 82.06 79 ASN A C 1
ATOM 641 O O . ASN A 1 79 ? -3.296 -16.588 4.923 1.00 82.06 79 ASN A O 1
ATOM 645 N N . ILE A 1 80 ? -4.019 -14.483 4.595 1.00 84.75 80 ILE A N 1
ATOM 646 C CA . ILE A 1 80 ? -2.729 -13.917 4.184 1.00 84.75 80 ILE A CA 1
ATOM 647 C C . ILE A 1 80 ? -2.198 -12.983 5.267 1.00 84.75 80 ILE A C 1
ATOM 649 O O . ILE A 1 80 ? -2.985 -12.328 5.948 1.00 84.75 80 ILE A O 1
ATOM 653 N N . ASP A 1 81 ? -0.882 -12.910 5.431 1.00 86.06 81 ASP A N 1
ATOM 654 C CA . ASP A 1 81 ? -0.257 -12.021 6.411 1.00 86.06 81 ASP A CA 1
ATOM 655 C C . ASP A 1 81 ? -0.285 -10.575 5.893 1.00 86.06 81 ASP A C 1
ATOM 657 O O . ASP A 1 81 ? 0.480 -10.199 5.001 1.00 86.06 81 ASP A O 1
ATOM 661 N N . ILE A 1 82 ? -1.212 -9.774 6.425 1.00 86.75 82 ILE A N 1
ATOM 662 C CA . ILE A 1 82 ? -1.382 -8.372 6.046 1.00 86.75 82 ILE A CA 1
ATOM 663 C C . ILE A 1 82 ? -0.496 -7.514 6.936 1.00 86.75 82 ILE A C 1
ATOM 665 O O . ILE A 1 82 ? -0.765 -7.372 8.128 1.00 86.75 82 ILE A O 1
ATOM 669 N N . GLN A 1 83 ? 0.519 -6.895 6.347 1.00 81.50 83 GLN A N 1
ATOM 670 C CA . GLN A 1 83 ? 1.479 -6.059 7.065 1.00 81.50 83 GLN A CA 1
ATOM 671 C C . GLN A 1 83 ? 0.940 -4.650 7.282 1.00 81.50 83 GLN A C 1
ATOM 673 O O . GLN A 1 83 ? 0.941 -4.139 8.396 1.00 81.50 83 GLN A O 1
ATOM 678 N N . THR A 1 84 ? 0.402 -4.039 6.230 1.00 79.12 84 THR A N 1
ATOM 679 C CA . THR A 1 84 ? -0.126 -2.677 6.304 1.00 79.12 84 THR A CA 1
ATOM 680 C C . THR A 1 84 ? -1.371 -2.510 5.451 1.00 79.12 84 THR A C 1
ATOM 682 O O . THR A 1 84 ? -1.589 -3.238 4.475 1.00 79.12 84 THR A O 1
ATOM 685 N N . ILE A 1 85 ? -2.199 -1.545 5.833 1.00 79.00 85 ILE A N 1
ATOM 686 C CA . ILE A 1 85 ? -3.448 -1.218 5.164 1.00 79.00 85 ILE A CA 1
ATOM 687 C C . ILE A 1 85 ? -3.604 0.295 5.051 1.00 79.00 85 ILE A C 1
ATOM 689 O O . ILE A 1 85 ? -3.152 1.041 5.915 1.00 79.00 85 ILE A O 1
ATOM 693 N N . ALA A 1 86 ? -4.304 0.752 4.018 1.00 74.81 86 ALA A N 1
ATOM 694 C CA . ALA A 1 86 ? -4.759 2.134 3.946 1.00 74.81 86 ALA A CA 1
ATOM 695 C C . ALA A 1 86 ? -5.995 2.283 3.065 1.00 74.81 86 ALA A C 1
ATOM 697 O O . ALA A 1 86 ? -6.280 1.443 2.209 1.00 74.81 86 ALA A O 1
ATOM 698 N N . ILE A 1 87 ? -6.722 3.380 3.267 1.00 73.38 87 ILE A N 1
ATOM 699 C CA . ILE A 1 87 ? -7.930 3.699 2.507 1.00 73.38 87 ILE A CA 1
ATOM 700 C C . ILE A 1 87 ? -7.768 5.052 1.844 1.00 73.38 87 ILE A C 1
ATOM 702 O O . ILE A 1 87 ? -7.514 6.054 2.514 1.00 73.38 87 ILE A O 1
ATOM 706 N N . ASP A 1 88 ? -7.923 5.089 0.523 1.00 67.38 88 ASP A N 1
ATOM 707 C CA . ASP A 1 88 ? -7.775 6.341 -0.203 1.00 67.38 88 ASP A CA 1
ATOM 708 C C . ASP A 1 88 ? -8.980 7.277 -0.046 1.00 67.38 88 ASP A C 1
ATOM 710 O O . ASP A 1 88 ? -10.038 6.911 0.467 1.00 67.38 88 ASP A O 1
ATOM 714 N N . HIS A 1 89 ? -8.836 8.519 -0.512 1.00 66.44 89 HIS A N 1
ATOM 715 C CA . HIS A 1 89 ? -9.891 9.537 -0.435 1.00 66.44 89 HIS A CA 1
ATOM 716 C C . HIS A 1 89 ? -11.213 9.118 -1.120 1.00 66.44 89 HIS A C 1
ATOM 718 O O . HIS A 1 89 ? -12.280 9.653 -0.798 1.00 66.44 89 HIS A O 1
ATOM 724 N N . ARG A 1 90 ? -11.176 8.126 -2.019 1.00 67.44 90 ARG A N 1
ATOM 725 C CA . ARG A 1 90 ? -12.344 7.578 -2.728 1.00 67.44 90 ARG A CA 1
ATOM 726 C C . ARG A 1 90 ? -12.932 6.363 -2.018 1.00 67.44 90 ARG A C 1
ATOM 728 O O . ARG A 1 90 ? -14.047 5.963 -2.337 1.00 67.44 90 ARG A O 1
ATOM 735 N N . GLY A 1 91 ? -12.255 5.846 -0.996 1.00 72.31 91 GLY A N 1
ATOM 736 C CA . GLY A 1 91 ? -12.675 4.681 -0.227 1.00 72.31 91 GLY A CA 1
ATOM 737 C C . GLY A 1 91 ? -12.112 3.362 -0.755 1.00 72.31 91 GLY A C 1
ATOM 738 O O . GLY A 1 91 ? -12.616 2.309 -0.372 1.00 72.31 91 GLY A O 1
ATOM 739 N N . VAL A 1 92 ? -11.101 3.393 -1.630 1.00 77.19 92 VAL A N 1
ATOM 740 C CA . VAL A 1 92 ? -10.421 2.176 -2.094 1.00 77.19 92 VAL A CA 1
ATOM 741 C C . VAL A 1 92 ? -9.519 1.657 -0.985 1.00 77.19 92 VAL A C 1
ATOM 743 O O . VAL A 1 92 ? -8.700 2.408 -0.454 1.00 77.19 92 VAL A O 1
ATOM 746 N N . LEU A 1 93 ? -9.650 0.370 -0.670 1.00 81.00 93 LEU A N 1
ATOM 747 C CA . LEU A 1 93 ? -8.834 -0.307 0.327 1.00 81.00 93 LEU A CA 1
ATOM 748 C C . LEU A 1 93 ? -7.582 -0.899 -0.325 1.00 81.00 93 LEU A C 1
ATOM 750 O O . LEU A 1 93 ? -7.666 -1.659 -1.294 1.00 81.00 93 LEU A O 1
ATOM 754 N N . TRP A 1 94 ? -6.432 -0.572 0.244 1.00 77.75 94 TRP A N 1
ATOM 755 C CA . TRP A 1 94 ? -5.119 -1.062 -0.150 1.00 77.75 94 TRP A CA 1
ATOM 756 C C . TRP A 1 94 ? -4.551 -1.914 0.975 1.00 77.75 94 TRP A C 1
ATOM 758 O O . TRP A 1 94 ? -4.601 -1.506 2.133 1.00 77.75 94 TRP A O 1
ATOM 768 N N . LEU A 1 95 ? -4.043 -3.096 0.634 1.00 82.19 95 LEU A N 1
ATOM 769 C CA . LEU A 1 95 ? -3.515 -4.072 1.584 1.00 82.19 95 LEU A CA 1
ATOM 770 C C . LEU A 1 95 ? -2.157 -4.552 1.091 1.00 82.19 95 LEU A C 1
ATOM 772 O O . LEU A 1 95 ? -2.059 -5.007 -0.048 1.00 82.19 95 LEU A O 1
ATOM 776 N N . ALA A 1 96 ? -1.135 -4.498 1.931 1.00 76.31 96 ALA A N 1
ATOM 777 C CA . ALA A 1 96 ? 0.155 -5.093 1.626 1.00 76.31 96 ALA A CA 1
ATOM 778 C C . ALA A 1 96 ? 0.287 -6.452 2.309 1.00 76.31 96 ALA A C 1
ATOM 780 O O . ALA A 1 96 ? 0.110 -6.559 3.524 1.00 76.31 96 ALA A O 1
ATOM 781 N N . GLU A 1 97 ? 0.598 -7.473 1.520 1.00 80.19 97 GLU A N 1
ATOM 782 C CA . GLU A 1 97 ? 0.915 -8.812 2.000 1.00 80.19 97 GLU A CA 1
ATOM 783 C C . GLU A 1 97 ? 2.428 -8.962 2.168 1.00 80.19 97 GLU A C 1
ATOM 785 O O . GLU A 1 97 ? 3.207 -8.450 1.358 1.00 8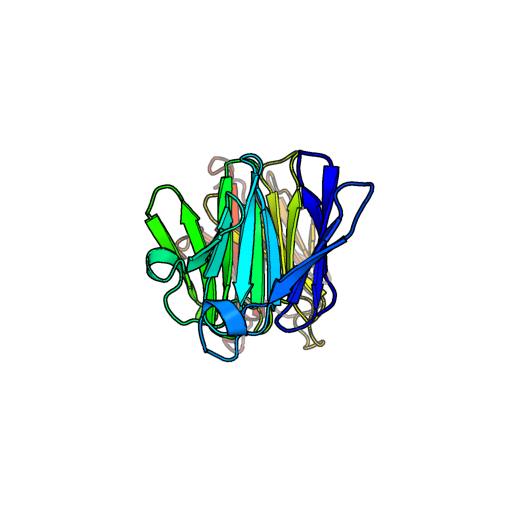0.19 97 GLU A O 1
ATOM 790 N N . PHE A 1 98 ? 2.844 -9.665 3.218 1.00 71.44 98 PHE A N 1
ATOM 791 C CA . PHE A 1 98 ? 4.251 -9.961 3.460 1.00 71.44 98 PHE A CA 1
ATOM 792 C C . PHE A 1 98 ? 4.843 -10.787 2.302 1.00 71.44 98 PHE A C 1
ATOM 794 O O . PHE A 1 98 ? 4.375 -11.890 2.041 1.00 71.44 98 PHE A O 1
ATOM 801 N N . PHE A 1 99 ? 5.863 -10.259 1.614 1.00 63.12 99 PHE A N 1
ATOM 802 C CA . PHE A 1 99 ? 6.605 -10.903 0.508 1.00 63.12 99 PHE A CA 1
ATOM 803 C C . PHE A 1 99 ? 5.822 -11.323 -0.756 1.00 63.12 99 PHE A C 1
ATOM 805 O O . PHE A 1 99 ? 6.369 -12.000 -1.626 1.00 63.12 99 PHE A O 1
ATOM 812 N N . GLU A 1 100 ? 4.543 -10.968 -0.881 1.00 68.38 100 GLU A N 1
ATOM 813 C CA . GLU A 1 100 ? 3.733 -11.387 -2.039 1.00 68.38 100 GLU A CA 1
ATOM 814 C C . GLU A 1 100 ? 3.277 -10.194 -2.884 1.00 68.38 100 GLU A C 1
ATOM 816 O O . GLU A 1 100 ? 3.178 -10.297 -4.110 1.00 68.38 100 GLU A O 1
ATOM 821 N N . GLY A 1 101 ? 3.067 -9.025 -2.269 1.00 71.75 101 GLY A N 1
ATOM 822 C CA . GLY A 1 101 ? 2.786 -7.780 -2.981 1.00 71.75 101 GLY A CA 1
ATOM 823 C C . GLY A 1 101 ? 1.582 -7.016 -2.438 1.00 71.75 101 GLY A C 1
ATOM 824 O O . GLY A 1 101 ? 1.268 -7.054 -1.249 1.00 71.75 101 GLY A O 1
ATOM 825 N N . LEU A 1 102 ? 0.915 -6.267 -3.317 1.00 73.00 102 LEU A N 1
ATOM 826 C CA . LEU A 1 102 ? -0.145 -5.334 -2.943 1.00 73.00 102 LEU A CA 1
ATOM 827 C C . LEU A 1 102 ? -1.495 -5.779 -3.501 1.00 73.00 102 LEU A C 1
ATOM 829 O O . LEU A 1 102 ? -1.630 -6.139 -4.669 1.00 73.00 102 LEU A O 1
ATOM 833 N N . HIS A 1 103 ? -2.532 -5.675 -2.684 1.00 76.81 103 HIS A N 1
ATOM 834 C CA . HIS A 1 103 ? -3.913 -5.911 -3.069 1.00 76.81 103 HIS A CA 1
ATOM 835 C C . HIS A 1 103 ? -4.682 -4.592 -3.066 1.00 76.81 103 HIS A C 1
ATOM 837 O O . HIS A 1 103 ? -4.591 -3.803 -2.127 1.00 76.81 103 HIS A O 1
ATOM 843 N N . ARG A 1 104 ? -5.485 -4.378 -4.108 1.00 78.25 104 ARG A N 1
ATOM 844 C CA . ARG A 1 104 ? -6.472 -3.298 -4.195 1.00 78.25 104 ARG A CA 1
ATOM 845 C C . ARG A 1 104 ? -7.867 -3.888 -4.154 1.00 78.25 104 ARG A C 1
ATOM 847 O O . ARG A 1 104 ? -8.183 -4.777 -4.948 1.00 78.25 104 ARG A O 1
ATOM 854 N N . TYR A 1 105 ? -8.707 -3.356 -3.279 1.00 79.94 105 TYR A N 1
ATOM 855 C CA . TYR A 1 105 ? -10.089 -3.774 -3.124 1.00 79.94 105 TYR A CA 1
ATOM 856 C C . TYR A 1 105 ? -11.045 -2.582 -3.225 1.00 79.94 105 TYR A C 1
ATOM 858 O O . TYR A 1 105 ? -10.950 -1.609 -2.477 1.00 79.94 105 TYR A O 1
ATOM 866 N N . THR A 1 106 ? -11.975 -2.665 -4.173 1.00 79.75 106 THR A N 1
ATOM 867 C CA . THR A 1 106 ? -13.013 -1.655 -4.417 1.00 79.75 106 THR A CA 1
ATOM 868 C C . THR A 1 106 ? -14.256 -2.340 -4.976 1.00 79.75 106 THR A C 1
ATOM 870 O O . THR A 1 106 ? -14.139 -3.212 -5.835 1.00 79.75 106 THR A O 1
ATOM 873 N N . ASP A 1 107 ? -15.437 -2.006 -4.451 1.00 78.75 107 ASP A N 1
ATOM 874 C CA . ASP A 1 107 ? -16.737 -2.498 -4.936 1.00 78.75 107 ASP A CA 1
ATOM 875 C C . ASP A 1 107 ? -16.823 -4.025 -5.135 1.00 78.75 107 ASP A C 1
ATOM 877 O O . ASP A 1 107 ? -17.341 -4.521 -6.135 1.00 78.75 107 ASP A O 1
ATOM 881 N N . GLY A 1 108 ? -16.276 -4.803 -4.194 1.00 77.12 108 GLY A N 1
ATOM 882 C CA . GLY A 1 108 ? -16.274 -6.271 -4.279 1.00 77.12 108 GLY A CA 1
ATOM 883 C C . GLY A 1 108 ? -15.227 -6.854 -5.231 1.00 77.12 108 GLY A C 1
ATOM 884 O O . GLY A 1 108 ? -15.075 -8.073 -5.310 1.00 77.12 108 GLY A O 1
ATOM 885 N N . LYS A 1 109 ? -14.482 -6.011 -5.949 1.00 74.25 109 LYS A N 1
ATOM 886 C CA . LYS A 1 109 ? -13.441 -6.422 -6.885 1.00 74.25 109 LYS A CA 1
ATOM 887 C C . LYS A 1 109 ? -12.067 -6.315 -6.237 1.00 74.25 109 LYS A C 1
ATOM 889 O O . LYS A 1 109 ? -11.633 -5.238 -5.828 1.00 74.25 109 LYS A O 1
ATOM 894 N N . LYS A 1 110 ? -11.361 -7.443 -6.226 1.00 78.62 110 LYS A N 1
ATOM 895 C CA . LYS A 1 110 ? -9.959 -7.547 -5.823 1.00 78.62 110 LYS A CA 1
ATOM 896 C C . LYS A 1 110 ? -9.054 -7.543 -7.052 1.00 78.62 110 LYS A C 1
ATOM 898 O O . LYS A 1 110 ? -9.324 -8.244 -8.028 1.00 78.62 110 LYS A O 1
ATOM 903 N N . ILE A 1 111 ? -7.977 -6.771 -6.992 1.00 71.31 111 ILE A N 1
ATOM 904 C CA . ILE A 1 111 ? -6.868 -6.823 -7.946 1.00 71.31 111 ILE A CA 1
ATOM 905 C C . ILE A 1 111 ? -5.589 -7.033 -7.144 1.00 71.31 111 ILE A C 1
ATOM 907 O O . ILE A 1 111 ? -5.376 -6.353 -6.143 1.00 71.31 111 ILE A O 1
ATOM 911 N N . PHE A 1 112 ? -4.770 -7.984 -7.579 1.00 71.19 112 PHE A N 1
ATOM 912 C CA . PHE A 1 112 ? -3.490 -8.303 -6.962 1.00 71.19 112 PHE A CA 1
ATOM 913 C C . PHE A 1 112 ? -2.341 -7.831 -7.851 1.00 71.19 112 PHE A C 1
ATOM 915 O O . PHE A 1 112 ? -2.368 -8.030 -9.068 1.00 71.19 112 PHE A O 1
ATOM 922 N N . PHE A 1 113 ? -1.345 -7.219 -7.224 1.00 63.50 113 PHE A N 1
ATOM 923 C CA . PHE A 1 113 ? -0.128 -6.717 -7.839 1.00 63.50 113 PHE A CA 1
ATOM 924 C C . PHE A 1 113 ? 1.053 -7.471 -7.217 1.00 63.50 113 PHE A C 1
ATOM 926 O O . PHE A 1 113 ? 1.456 -7.130 -6.103 1.00 63.50 113 PHE A O 1
ATOM 933 N N . PRO A 1 114 ? 1.571 -8.514 -7.892 1.00 58.97 114 PRO A N 1
ATOM 934 C CA . PRO A 1 114 ? 2.603 -9.372 -7.325 1.00 58.97 114 PRO A CA 1
ATOM 935 C C . PRO A 1 114 ? 3.946 -8.644 -7.189 1.00 58.97 114 PRO A C 1
ATOM 937 O O . PRO A 1 114 ? 4.317 -7.843 -8.054 1.00 58.97 114 PRO A O 1
ATOM 940 N N . GLU A 1 115 ? 4.712 -9.005 -6.158 1.00 53.97 115 GLU A N 1
ATOM 941 C CA . GLU A 1 115 ? 6.098 -8.561 -5.933 1.00 53.97 115 GLU A CA 1
ATOM 942 C C . GLU A 1 115 ? 6.989 -8.804 -7.166 1.00 53.97 115 GLU A C 1
ATOM 944 O O . GLU A 1 115 ? 7.802 -7.957 -7.543 1.00 53.97 115 GLU A O 1
ATOM 949 N N . ALA A 1 116 ? 6.743 -9.909 -7.883 1.00 35.69 116 ALA A N 1
ATOM 950 C CA . ALA A 1 116 ? 7.485 -10.344 -9.070 1.00 35.69 116 ALA A CA 1
ATOM 951 C C . ALA A 1 116 ? 7.496 -9.347 -10.253 1.00 35.69 116 ALA A C 1
ATOM 953 O O . ALA A 1 116 ? 8.179 -9.585 -11.250 1.00 35.69 116 ALA A O 1
ATOM 954 N N . LEU A 1 117 ? 6.776 -8.224 -10.163 1.00 37.88 117 LEU A N 1
ATOM 955 C CA . LEU A 1 117 ? 6.915 -7.113 -11.106 1.00 37.88 117 LEU A CA 1
ATOM 956 C C . LEU A 1 117 ? 8.195 -6.275 -10.887 1.00 37.88 117 LEU A C 1
ATOM 958 O O . LEU A 1 117 ? 8.429 -5.369 -11.680 1.00 37.88 117 LEU A O 1
ATOM 962 N N . ASN A 1 118 ? 9.039 -6.559 -9.878 1.00 40.97 118 ASN A N 1
ATOM 963 C CA . ASN A 1 118 ? 10.216 -5.746 -9.489 1.00 40.97 118 ASN A CA 1
ATOM 964 C C . ASN A 1 118 ? 9.863 -4.276 -9.182 1.00 40.97 118 ASN A C 1
ATOM 966 O O . ASN A 1 118 ? 10.696 -3.375 -9.284 1.00 40.97 118 ASN A O 1
ATOM 970 N N . VAL A 1 119 ? 8.594 -4.034 -8.861 1.00 42.78 119 VAL A N 1
ATOM 971 C CA . VAL A 1 119 ? 8.026 -2.716 -8.574 1.00 42.78 119 VAL A CA 1
ATOM 972 C C . VAL A 1 119 ? 7.807 -2.619 -7.063 1.00 42.78 119 VAL A C 1
ATOM 974 O O . VAL A 1 119 ? 8.148 -1.624 -6.450 1.00 42.78 119 VAL A O 1
ATOM 977 N N . ILE A 1 120 ? 7.354 -3.669 -6.393 1.00 46.16 120 ILE A N 1
ATOM 978 C CA . ILE A 1 120 ? 7.113 -3.612 -4.951 1.00 46.16 120 ILE A CA 1
ATOM 979 C C . ILE A 1 120 ? 8.332 -4.218 -4.243 1.00 46.16 120 ILE A C 1
ATOM 981 O O . ILE A 1 120 ? 8.627 -5.377 -4.506 1.00 46.16 120 ILE A O 1
ATOM 985 N N . PRO A 1 121 ? 9.090 -3.475 -3.419 1.00 46.97 121 PRO A N 1
ATOM 986 C CA . PRO A 1 121 ? 10.177 -4.068 -2.648 1.00 46.97 121 PRO A CA 1
ATOM 987 C C . PRO A 1 121 ? 9.622 -4.999 -1.564 1.00 46.97 121 PRO A C 1
ATOM 989 O O . PRO A 1 121 ? 8.486 -4.853 -1.111 1.00 46.97 121 PRO A O 1
ATOM 992 N N . SER A 1 122 ? 10.466 -5.935 -1.141 1.00 45.84 122 SER A N 1
ATOM 993 C CA . SER A 1 122 ? 10.124 -7.145 -0.385 1.00 45.84 122 SER A CA 1
ATOM 994 C C . SER A 1 122 ? 9.524 -6.927 1.010 1.00 45.84 122 SER A C 1
ATOM 996 O O . SER A 1 122 ? 9.093 -7.878 1.654 1.00 45.84 122 SER A O 1
ATOM 998 N N . GLN A 1 123 ? 9.457 -5.689 1.505 1.00 51.62 123 GLN A N 1
ATOM 999 C CA . GLN A 1 123 ? 8.838 -5.364 2.790 1.00 51.62 123 GLN A CA 1
ATOM 1000 C C . GLN A 1 123 ? 8.111 -4.023 2.728 1.00 51.62 123 GLN A C 1
ATOM 1002 O O . GLN A 1 123 ? 8.736 -2.967 2.787 1.00 51.62 123 GLN A O 1
ATOM 1007 N N . ILE A 1 124 ? 6.782 -4.039 2.660 1.00 52.53 124 ILE A N 1
ATOM 1008 C CA . ILE A 1 124 ? 5.974 -2.828 2.820 1.00 52.53 124 ILE A CA 1
ATOM 1009 C C . ILE A 1 124 ? 5.654 -2.649 4.312 1.00 52.53 124 ILE A C 1
ATOM 1011 O O . ILE A 1 124 ? 4.920 -3.459 4.870 1.00 52.53 124 ILE A O 1
ATOM 1015 N N . HIS A 1 125 ? 6.163 -1.580 4.935 1.00 51.31 125 HIS A N 1
ATOM 1016 C CA . HIS A 1 125 ? 5.877 -1.267 6.346 1.00 51.31 125 HIS A CA 1
ATOM 1017 C C . HIS A 1 125 ? 4.715 -0.285 6.514 1.00 51.31 125 HIS A C 1
ATOM 1019 O O . HIS A 1 125 ? 4.005 -0.354 7.511 1.00 51.31 125 HIS A O 1
ATOM 1025 N N . GLU A 1 126 ? 4.478 0.615 5.556 1.00 48.88 126 GLU A N 1
ATOM 1026 C CA . GLU A 1 126 ? 3.487 1.683 5.720 1.00 48.88 126 GLU A CA 1
ATOM 1027 C C . GLU A 1 126 ? 2.834 2.078 4.386 1.00 48.88 126 GLU A C 1
ATOM 1029 O O . GLU A 1 126 ? 3.487 2.118 3.346 1.00 48.88 126 GLU A O 1
ATOM 1034 N N . ILE A 1 127 ? 1.543 2.417 4.384 1.00 55.28 127 ILE A N 1
ATOM 1035 C CA . ILE A 1 127 ? 0.878 3.068 3.244 1.00 55.28 127 ILE A CA 1
ATOM 1036 C C . ILE A 1 127 ? 0.383 4.448 3.698 1.00 55.28 127 ILE A C 1
ATOM 1038 O O . ILE A 1 127 ? -0.450 4.554 4.591 1.00 55.28 127 ILE A O 1
ATOM 1042 N N . ILE A 1 128 ? 0.859 5.513 3.051 1.00 51.09 128 ILE A N 1
ATOM 1043 C CA . ILE A 1 128 ? 0.509 6.913 3.330 1.00 51.09 128 ILE A CA 1
ATOM 1044 C C . ILE A 1 128 ? -0.284 7.483 2.151 1.00 51.09 128 ILE A C 1
ATOM 1046 O O . ILE A 1 128 ? 0.186 7.497 1.021 1.00 51.09 128 ILE A O 1
ATOM 1050 N N . ILE A 1 129 ? -1.474 8.033 2.375 1.00 51.50 129 ILE A N 1
ATOM 1051 C CA . ILE A 1 129 ? -2.323 8.542 1.284 1.00 51.50 129 ILE A CA 1
ATOM 1052 C C . ILE A 1 129 ? -2.434 10.064 1.379 1.00 51.50 129 ILE A C 1
ATOM 1054 O O . ILE A 1 129 ? -2.899 10.591 2.386 1.00 51.50 129 ILE A O 1
ATOM 1058 N N . GLU A 1 130 ? -2.042 10.783 0.320 1.00 42.44 130 GLU A N 1
ATOM 1059 C CA . GLU A 1 130 ? -2.153 12.244 0.266 1.00 42.44 130 GLU A CA 1
ATOM 1060 C C . GLU A 1 130 ? -3.473 12.666 -0.404 1.00 42.44 130 GLU A C 1
ATOM 1062 O O . GLU A 1 130 ? -3.756 12.331 -1.557 1.00 42.44 130 GLU A O 1
ATOM 1067 N N . SER A 1 131 ? -4.291 13.439 0.317 1.00 38.47 131 SER A N 1
ATOM 1068 C CA . SER A 1 131 ? -5.679 13.735 -0.064 1.00 38.47 131 SER A CA 1
ATOM 1069 C C . SER A 1 131 ? -5.848 14.705 -1.233 1.00 38.47 131 SER A C 1
ATOM 1071 O O . SER A 1 131 ? -6.914 14.732 -1.838 1.00 38.47 131 SER A O 1
ATOM 1073 N N . ASN A 1 132 ? -4.846 15.529 -1.550 1.00 42.56 132 ASN A N 1
ATOM 1074 C CA . ASN A 1 132 ? -5.082 16.719 -2.375 1.00 42.56 132 ASN A CA 1
ATOM 1075 C C . ASN A 1 132 ? -4.809 16.543 -3.876 1.00 42.56 132 ASN A C 1
ATOM 1077 O O . ASN A 1 132 ? -5.071 17.479 -4.619 1.00 42.56 132 ASN A O 1
ATOM 1081 N N . ASN A 1 133 ? -4.304 15.392 -4.341 1.00 41.91 133 ASN A N 1
ATOM 1082 C CA . ASN A 1 133 ? -3.883 15.238 -5.744 1.00 41.91 133 ASN A CA 1
ATOM 1083 C C . ASN A 1 133 ? -4.018 13.808 -6.328 1.00 41.91 133 ASN A C 1
ATOM 1085 O O . ASN A 1 133 ? -3.239 13.442 -7.208 1.00 41.91 133 ASN A O 1
ATOM 1089 N N . GLU A 1 134 ? -4.942 12.974 -5.837 1.00 51.22 134 GLU A N 1
ATOM 1090 C CA . GLU A 1 134 ? -5.136 11.598 -6.352 1.00 51.22 134 GLU A CA 1
ATOM 1091 C C . GLU A 1 134 ? -3.900 10.679 -6.207 1.00 51.22 134 GLU A C 1
ATOM 1093 O O . GLU A 1 134 ? -3.687 9.766 -7.003 1.00 51.22 134 GLU A O 1
ATOM 1098 N N . LYS A 1 135 ? -3.051 10.927 -5.197 1.00 46.53 135 LYS A N 1
ATOM 1099 C CA . LYS A 1 135 ? -1.746 10.264 -5.021 1.00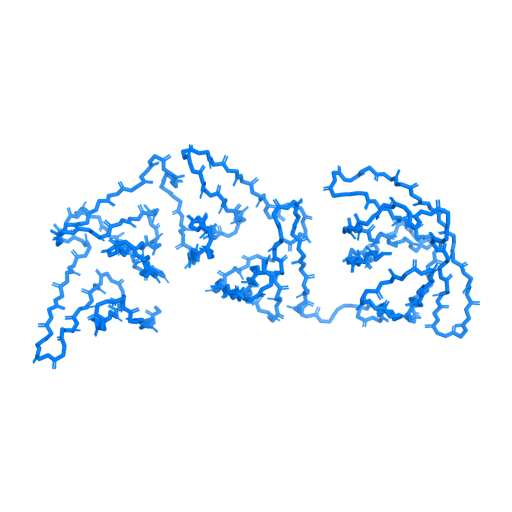 46.53 135 LYS A CA 1
ATOM 1100 C C . LYS A 1 135 ? -1.788 9.372 -3.778 1.00 46.53 135 LYS A C 1
ATOM 1102 O O . LYS A 1 135 ? -1.907 9.870 -2.661 1.00 46.53 135 LYS A O 1
ATOM 1107 N N . ILE A 1 136 ? -1.645 8.064 -3.947 1.00 50.31 136 ILE A N 1
ATOM 1108 C CA . ILE A 1 136 ? -1.322 7.145 -2.841 1.00 50.31 136 ILE A CA 1
ATOM 1109 C C . ILE A 1 136 ? 0.201 7.050 -2.763 1.00 50.31 136 ILE A C 1
ATOM 1111 O O . ILE A 1 136 ? 0.835 7.064 -3.805 1.00 50.31 136 ILE A O 1
ATOM 1115 N N . MET A 1 137 ? 0.805 6.984 -1.583 1.00 49.25 137 MET A N 1
ATOM 1116 C CA . MET A 1 137 ? 2.228 6.704 -1.371 1.00 49.25 137 MET A CA 1
ATOM 1117 C C . MET A 1 137 ? 2.362 5.437 -0.512 1.00 49.25 137 MET A C 1
ATOM 1119 O O . MET A 1 137 ? 1.613 5.249 0.432 1.00 49.25 137 MET A O 1
ATOM 1123 N N . ILE A 1 138 ? 3.300 4.546 -0.803 1.00 53.06 138 ILE A N 1
ATOM 1124 C CA . ILE A 1 138 ? 3.547 3.340 -0.002 1.00 53.06 138 ILE A CA 1
ATOM 1125 C C . ILE A 1 138 ? 4.990 3.405 0.477 1.00 53.06 138 ILE A C 1
ATOM 1127 O O . ILE A 1 138 ? 5.905 3.392 -0.339 1.00 53.06 138 ILE A O 1
ATOM 1131 N N . GLY A 1 139 ? 5.193 3.527 1.781 1.00 45.28 139 GLY A N 1
ATOM 1132 C CA . GLY A 1 139 ? 6.498 3.455 2.419 1.00 45.28 139 GLY A CA 1
ATOM 1133 C C . GLY A 1 139 ? 6.917 2.001 2.626 1.00 45.28 139 GLY A C 1
ATOM 1134 O O . GLY A 1 139 ? 6.215 1.207 3.253 1.00 45.28 139 GLY A O 1
ATOM 1135 N N . THR A 1 140 ? 8.078 1.629 2.108 1.00 46.91 140 THR A N 1
ATOM 1136 C CA . THR A 1 140 ? 8.622 0.277 2.283 1.00 46.91 140 THR A CA 1
ATOM 1137 C C . THR A 1 140 ? 9.868 0.314 3.160 1.00 46.91 140 THR A C 1
ATOM 1139 O O . THR A 1 140 ? 10.556 1.342 3.230 1.00 46.91 140 THR A O 1
ATOM 1142 N N . ALA A 1 141 ? 10.185 -0.809 3.813 1.00 37.50 141 ALA A N 1
ATOM 1143 C CA . ALA A 1 141 ? 11.501 -1.003 4.415 1.00 37.50 141 ALA A CA 1
ATOM 1144 C C . ALA A 1 141 ? 12.548 -0.691 3.352 1.00 37.50 141 ALA A C 1
ATOM 1146 O O . ALA A 1 141 ? 12.385 -1.106 2.204 1.00 37.50 141 ALA A O 1
ATOM 1147 N N . GLY A 1 142 ? 13.531 0.125 3.720 1.00 38.66 142 GLY A N 1
ATOM 1148 C CA . GLY A 1 142 ? 14.617 0.490 2.821 1.00 38.66 142 GLY A CA 1
ATOM 1149 C C . GLY A 1 142 ? 14.650 1.908 2.294 1.00 38.66 142 GLY A C 1
ATOM 1150 O O . GLY A 1 142 ? 15.682 2.385 1.825 1.00 38.66 142 GLY A O 1
ATOM 1151 N N . SER A 1 143 ? 13.561 2.648 2.508 1.00 40.88 143 SER A N 1
ATOM 1152 C CA . SER A 1 143 ? 13.3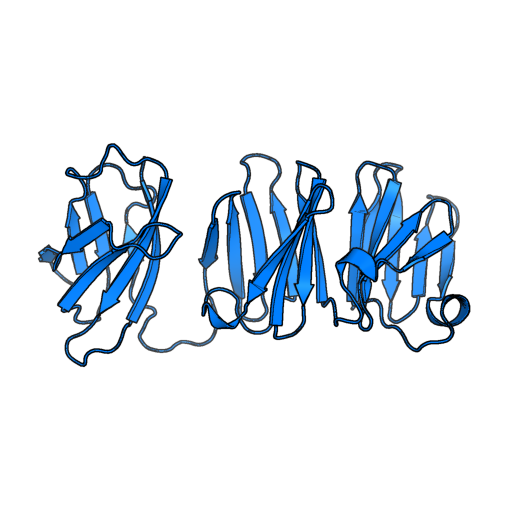06 4.023 2.057 1.00 40.88 143 SER A CA 1
ATOM 1153 C C . SER A 1 143 ? 12.674 4.173 0.664 1.00 40.88 143 SER A C 1
ATOM 1155 O O . SER A 1 143 ? 12.797 5.238 0.044 1.00 40.88 143 SER A O 1
ATOM 1157 N N . SER A 1 144 ? 11.944 3.160 0.187 1.00 44.75 144 SER A N 1
ATOM 1158 C CA . SER A 1 144 ? 11.199 3.311 -1.060 1.00 44.75 144 SER A CA 1
ATOM 1159 C C . SER A 1 144 ? 9.822 3.953 -0.864 1.00 44.75 144 SER A C 1
ATOM 1161 O O . SER A 1 144 ? 9.102 3.589 0.059 1.00 44.75 144 SER A O 1
ATOM 1163 N N . ILE A 1 145 ? 9.437 4.889 -1.740 1.00 43.62 145 ILE A N 1
ATOM 1164 C CA . ILE A 1 145 ? 8.097 5.503 -1.782 1.00 43.62 145 ILE A CA 1
ATOM 1165 C C . ILE A 1 145 ? 7.377 5.036 -3.047 1.00 43.62 145 ILE A C 1
ATOM 1167 O O . ILE A 1 145 ? 7.724 5.479 -4.144 1.00 43.62 145 ILE A O 1
ATOM 1171 N N . VAL A 1 146 ? 6.356 4.183 -2.920 1.00 48.69 146 VAL A N 1
ATOM 1172 C CA . VAL A 1 146 ? 5.514 3.774 -4.048 1.00 48.69 146 VAL A CA 1
ATOM 1173 C C . VAL A 1 146 ? 4.361 4.746 -4.243 1.00 48.69 146 VAL A C 1
ATOM 1175 O O . VAL A 1 146 ? 3.380 4.688 -3.518 1.00 48.69 146 VAL A O 1
ATOM 1178 N N . ARG A 1 147 ? 4.430 5.648 -5.216 1.00 48.72 147 ARG A N 1
ATOM 1179 C CA . ARG A 1 147 ? 3.280 6.462 -5.602 1.00 48.72 147 ARG A CA 1
ATOM 1180 C C . ARG A 1 147 ? 2.269 5.613 -6.397 1.00 48.72 147 ARG A C 1
ATOM 1182 O O . ARG A 1 147 ? 2.655 4.983 -7.356 1.00 48.72 147 ARG A O 1
ATOM 1189 N N . VAL A 1 148 ? 0.981 5.586 -6.085 1.00 48.25 148 VAL A N 1
ATOM 1190 C CA . VAL A 1 148 ? -0.031 4.863 -6.878 1.00 48.25 148 VAL A CA 1
ATOM 1191 C C . VAL A 1 148 ? -1.090 5.848 -7.351 1.00 48.25 148 VAL A C 1
ATOM 1193 O O . VAL A 1 148 ? -1.698 6.541 -6.537 1.00 48.25 148 VAL A O 1
ATOM 1196 N N . ASN A 1 149 ? -1.278 5.919 -8.668 1.00 48.41 149 ASN A N 1
ATOM 1197 C CA . ASN A 1 149 ? -2.425 6.557 -9.310 1.00 48.41 149 ASN A CA 1
ATOM 1198 C C . ASN A 1 149 ? -3.324 5.443 -9.888 1.00 48.41 149 ASN A C 1
ATOM 1200 O O . ASN A 1 149 ? -2.899 4.297 -10.025 1.00 48.41 149 ASN A O 1
ATOM 1204 N N . ASP A 1 150 ? -4.574 5.757 -10.222 1.00 42.59 150 ASP A N 1
ATOM 1205 C CA . ASP A 1 150 ? -5.622 4.773 -10.548 1.00 42.59 150 ASP A CA 1
ATOM 1206 C C . ASP A 1 150 ? -5.315 3.707 -11.592 1.00 42.59 150 ASP A C 1
ATOM 1208 O O . ASP A 1 150 ? -5.903 2.615 -11.576 1.00 42.59 150 ASP A O 1
ATOM 1212 N N . GLU A 1 151 ? -4.375 4.019 -12.467 1.00 37.47 151 GLU A N 1
ATOM 1213 C CA . GLU A 1 151 ? -4.019 3.219 -13.625 1.00 37.47 151 GLU A CA 1
ATOM 1214 C C . GLU A 1 151 ? -2.600 2.644 -13.518 1.00 37.47 151 GLU A C 1
ATOM 1216 O O . GLU A 1 151 ? -2.221 1.826 -14.355 1.00 37.47 151 GLU A O 1
ATOM 1221 N N . ALA A 1 152 ? -1.818 3.023 -12.492 1.00 33.34 152 ALA A N 1
ATOM 1222 C CA . ALA A 1 152 ? -0.422 2.614 -12.377 1.00 33.34 152 ALA A CA 1
ATOM 1223 C C . ALA A 1 152 ? 0.278 2.907 -11.037 1.00 33.34 152 ALA A C 1
ATOM 1225 O O . ALA A 1 152 ? 0.040 3.908 -10.359 1.00 33.34 152 ALA A O 1
ATOM 1226 N N . PHE A 1 153 ? 1.243 2.037 -10.729 1.00 38.44 153 PHE A N 1
ATOM 1227 C CA . PHE A 1 153 ? 2.192 2.146 -9.623 1.00 38.44 153 PHE A CA 1
ATOM 1228 C C . PHE A 1 153 ? 3.435 2.912 -10.059 1.00 38.44 153 PHE A C 1
ATOM 1230 O O . PHE A 1 153 ? 3.923 2.770 -11.176 1.00 38.44 153 PHE A O 1
ATOM 1237 N N . TYR A 1 154 ? 3.997 3.652 -9.128 1.00 34.41 154 TYR A N 1
ATOM 1238 C CA . TYR A 1 154 ? 5.294 4.281 -9.175 1.00 34.41 154 TYR A CA 1
ATOM 1239 C C . TYR A 1 154 ? 6.068 3.898 -7.957 1.00 34.41 154 TYR A C 1
ATOM 1241 O O . TYR A 1 154 ? 5.482 3.899 -6.906 1.00 34.41 154 TYR A O 1
ATOM 1249 N N . VAL A 1 155 ? 7.366 3.654 -8.057 1.00 35.94 155 VAL A N 1
ATOM 1250 C CA . VAL A 1 155 ? 8.212 3.260 -6.927 1.00 35.94 155 VAL A CA 1
ATOM 1251 C C . VAL A 1 155 ? 9.457 4.113 -6.999 1.00 35.94 155 VAL A C 1
ATOM 1253 O O . VAL A 1 155 ? 10.214 4.035 -7.963 1.00 35.94 155 VAL A O 1
ATOM 1256 N N . SER A 1 156 ? 9.672 4.961 -6.008 1.00 34.72 156 SER A N 1
ATOM 1257 C CA . SER A 1 156 ? 10.978 5.541 -5.741 1.00 34.72 156 SER A CA 1
ATOM 1258 C C . SER A 1 156 ? 11.694 4.540 -4.866 1.00 34.72 156 SER A C 1
ATOM 1260 O O . SER A 1 156 ? 11.444 4.572 -3.676 1.00 34.72 156 SER A O 1
ATOM 1262 N N . VAL A 1 157 ? 12.515 3.645 -5.418 1.00 33.91 157 VAL A N 1
ATOM 1263 C CA . VAL A 1 157 ? 13.297 2.717 -4.595 1.00 33.91 157 VAL A CA 1
ATOM 1264 C C . VAL A 1 157 ? 14.398 3.485 -3.865 1.00 33.91 157 VAL A C 1
ATOM 1266 O O . VAL A 1 157 ? 15.199 4.157 -4.509 1.00 33.91 157 VAL A O 1
ATOM 1269 N N . ARG A 1 158 ? 14.460 3.391 -2.541 1.00 40.34 158 ARG A N 1
ATOM 1270 C CA . ARG A 1 158 ? 15.755 3.333 -1.864 1.00 40.34 158 ARG A CA 1
ATOM 1271 C C . ARG A 1 158 ? 15.790 1.940 -1.266 1.00 40.34 158 ARG A C 1
ATOM 1273 O O . ARG A 1 158 ? 14.868 1.562 -0.551 1.00 40.34 158 ARG A O 1
ATOM 1280 N N . ASP A 1 159 ? 16.787 1.179 -1.673 1.00 28.86 159 ASP A N 1
ATOM 1281 C CA . ASP A 1 159 ? 17.485 0.254 -0.805 1.00 28.86 159 ASP A CA 1
ATOM 1282 C C . ASP A 1 159 ? 18.809 -0.114 -1.469 1.00 28.86 159 ASP A C 1
ATOM 1284 O O . ASP A 1 159 ? 18.858 -0.347 -2.673 1.00 28.86 159 ASP A O 1
ATOM 1288 N N . GLU A 1 160 ? 19.861 -0.059 -0.658 1.00 33.12 160 GLU A N 1
ATOM 1289 C CA . GLU A 1 160 ? 21.250 -0.469 -0.892 1.00 33.12 160 GLU A CA 1
ATOM 1290 C C . GLU A 1 160 ? 21.849 -0.270 -2.301 1.00 33.12 160 GLU A C 1
ATOM 1292 O O . GLU A 1 160 ? 21.666 -1.048 -3.236 1.00 33.12 160 GLU A O 1
ATOM 1297 N N . PHE A 1 161 ? 22.682 0.773 -2.385 1.00 39.09 161 PHE A N 1
ATOM 1298 C CA . PHE A 1 161 ? 23.579 1.124 -3.484 1.00 39.09 161 PHE A CA 1
ATOM 1299 C C . PHE A 1 161 ? 24.138 -0.086 -4.255 1.00 39.09 161 PHE A C 1
ATOM 1301 O O . PHE A 1 161 ? 25.074 -0.761 -3.824 1.00 39.09 161 PHE A O 1
ATOM 1308 N N . THR A 1 162 ? 23.646 -0.268 -5.476 1.00 37.53 162 THR A N 1
ATOM 1309 C CA . THR A 1 162 ? 24.394 -0.883 -6.581 1.00 37.53 162 THR A CA 1
ATOM 1310 C C . THR A 1 162 ? 24.341 0.103 -7.747 1.00 37.53 162 THR A C 1
ATOM 1312 O O . THR A 1 162 ? 23.335 0.799 -7.867 1.00 37.53 162 THR A O 1
ATOM 1315 N N . ASP A 1 163 ? 25.404 0.200 -8.563 1.00 39.84 163 ASP A N 1
ATOM 1316 C CA . ASP A 1 163 ? 25.757 1.243 -9.573 1.00 39.84 163 ASP A CA 1
ATOM 1317 C C . ASP A 1 163 ? 24.634 1.879 -10.452 1.00 39.84 163 ASP A C 1
ATOM 1319 O O . ASP A 1 163 ? 24.872 2.827 -11.199 1.00 39.84 163 ASP A O 1
ATOM 1323 N N . SER A 1 164 ? 23.395 1.399 -10.368 1.00 41.88 164 SER A N 1
ATOM 1324 C CA . SER A 1 164 ? 22.147 1.963 -10.901 1.00 41.88 164 SER A CA 1
ATOM 1325 C C . SER A 1 164 ? 21.702 3.327 -10.324 1.00 41.88 164 SER A C 1
ATOM 1327 O O . SER A 1 164 ? 20.813 3.962 -10.902 1.00 41.88 164 SER A O 1
ATOM 1329 N N . ASP A 1 165 ? 22.332 3.830 -9.255 1.00 44.88 165 ASP A N 1
ATOM 1330 C CA . ASP A 1 165 ? 22.013 5.120 -8.601 1.00 44.88 165 ASP A CA 1
ATOM 1331 C C . ASP A 1 165 ? 22.407 6.380 -9.383 1.00 44.88 165 ASP A C 1
ATOM 1333 O O . ASP A 1 165 ? 22.222 7.506 -8.924 1.00 44.88 165 ASP A O 1
ATOM 1337 N N . LEU A 1 166 ? 22.928 6.234 -10.595 1.00 53.59 166 LEU A N 1
ATOM 1338 C CA . LEU A 1 166 ? 23.351 7.391 -11.369 1.00 53.59 166 LEU A CA 1
ATOM 1339 C C . LEU A 1 166 ? 22.233 7.994 -12.224 1.00 53.59 166 LEU A C 1
ATOM 1341 O O . LEU A 1 166 ? 22.445 9.079 -12.749 1.00 53.59 166 LEU A O 1
ATOM 1345 N N . ILE A 1 167 ? 21.066 7.343 -12.364 1.00 57.31 167 ILE A N 1
ATOM 1346 C CA . ILE A 1 167 ? 20.068 7.736 -13.375 1.00 57.31 167 ILE A CA 1
ATOM 1347 C C . ILE A 1 167 ? 19.012 8.726 -12.841 1.00 57.31 167 ILE A C 1
ATOM 1349 O O . ILE A 1 167 ? 18.063 8.316 -12.165 1.00 57.31 167 ILE A O 1
ATOM 1353 N N . THR A 1 168 ? 19.121 10.007 -13.217 1.00 62.41 168 THR A N 1
ATOM 1354 C CA . THR A 1 168 ? 18.171 11.090 -12.870 1.00 62.41 168 THR A CA 1
ATOM 1355 C C . THR A 1 168 ? 17.452 11.630 -14.110 1.00 62.41 168 THR A C 1
ATOM 1357 O O . THR A 1 168 ? 18.092 11.883 -15.128 1.00 62.41 168 THR A O 1
ATOM 1360 N N . LEU A 1 169 ? 16.128 11.826 -14.026 1.00 61.94 169 LEU A N 1
ATOM 1361 C CA . LEU A 1 169 ? 15.307 12.418 -15.093 1.00 61.94 169 LEU A CA 1
ATOM 1362 C C . LEU A 1 169 ? 15.024 13.891 -14.803 1.00 61.94 169 LEU A C 1
ATOM 1364 O O . LEU A 1 169 ? 14.458 14.203 -13.755 1.00 61.94 169 LEU A O 1
ATOM 1368 N N . ILE A 1 170 ? 15.402 14.789 -15.714 1.00 63.56 170 ILE A N 1
ATOM 1369 C CA . ILE A 1 170 ? 15.241 16.234 -15.516 1.00 63.56 170 ILE A CA 1
ATOM 1370 C C . ILE A 1 170 ? 14.783 16.916 -16.819 1.00 63.56 170 ILE A C 1
ATOM 1372 O O . ILE A 1 170 ? 15.505 16.840 -17.816 1.00 63.56 170 ILE A O 1
ATOM 1376 N N . PRO A 1 171 ? 13.641 17.631 -16.834 1.00 48.16 171 PRO A N 1
ATOM 1377 C CA . PRO A 1 171 ? 12.632 17.708 -15.773 1.00 48.16 171 PRO A CA 1
ATOM 1378 C C . PRO A 1 171 ? 11.780 16.429 -15.703 1.00 48.16 171 PRO A C 1
ATOM 1380 O O . PRO A 1 171 ? 11.834 15.586 -16.590 1.00 48.16 171 PRO A O 1
ATOM 1383 N N . ASN A 1 172 ? 10.994 16.285 -14.640 1.00 49.62 172 ASN A N 1
ATOM 1384 C CA . ASN A 1 172 ? 9.861 15.363 -14.566 1.00 49.62 172 ASN A CA 1
ATOM 1385 C C . ASN A 1 172 ? 8.802 16.046 -13.680 1.00 49.62 172 ASN A C 1
ATOM 1387 O O . ASN A 1 172 ? 9.093 16.243 -12.495 1.00 49.62 172 ASN A O 1
ATOM 1391 N N . PRO A 1 173 ? 7.634 16.472 -14.200 1.00 52.84 173 PRO A N 1
ATOM 1392 C CA . PRO A 1 173 ? 7.040 16.129 -15.501 1.00 52.84 173 PRO A CA 1
ATOM 1393 C C . PRO A 1 173 ? 7.790 16.632 -16.744 1.00 52.84 173 PRO A C 1
ATOM 1395 O O . PRO A 1 173 ? 8.556 17.594 -16.685 1.00 52.84 173 PRO A O 1
ATOM 1398 N N . VAL A 1 174 ? 7.587 15.936 -17.864 1.00 65.81 174 VAL A N 1
ATOM 1399 C CA . VAL A 1 174 ? 8.190 16.180 -19.178 1.00 65.81 174 VAL A CA 1
ATOM 1400 C C . VAL A 1 174 ? 7.113 16.645 -20.144 1.00 65.81 174 VAL A C 1
ATOM 1402 O O . VAL A 1 174 ? 6.052 16.044 -20.223 1.00 65.81 174 VAL A O 1
ATOM 1405 N N . LYS A 1 175 ? 7.419 17.670 -20.933 1.00 71.75 175 LYS A N 1
ATOM 1406 C CA . LYS A 1 175 ? 6.544 18.134 -22.012 1.00 71.75 175 LYS A CA 1
ATOM 1407 C C . LYS A 1 175 ? 7.059 17.689 -23.381 1.00 71.75 175 LYS A C 1
ATOM 1409 O O . LYS A 1 175 ? 6.456 16.874 -24.065 1.00 71.75 175 LYS A O 1
ATOM 1414 N N . ASP A 1 176 ? 8.252 18.168 -23.725 1.00 81.88 176 ASP A N 1
ATOM 1415 C CA . ASP A 1 176 ? 8.825 18.007 -25.068 1.00 81.88 176 ASP A CA 1
ATOM 1416 C C . ASP A 1 176 ? 10.105 17.156 -25.059 1.00 81.88 176 ASP A C 1
ATOM 1418 O O . ASP A 1 176 ? 10.351 16.329 -25.943 1.00 81.88 176 ASP A O 1
ATOM 1422 N N . ARG A 1 177 ? 10.939 17.357 -24.032 1.00 87.25 177 ARG A N 1
ATOM 1423 C CA . ARG A 1 177 ? 12.282 16.786 -23.915 1.00 87.25 177 ARG A CA 1
ATOM 1424 C C . ARG A 1 177 ? 12.681 16.641 -22.455 1.00 87.25 177 ARG A C 1
ATOM 1426 O O . ARG A 1 177 ? 12.348 17.494 -21.633 1.00 87.25 177 ARG A O 1
ATOM 1433 N N . PHE A 1 178 ? 13.468 15.614 -22.157 1.00 80.44 178 PHE A N 1
ATOM 1434 C CA . PHE A 1 178 ? 14.087 15.426 -20.847 1.00 80.44 178 PHE A CA 1
ATOM 1435 C C . PHE A 1 178 ? 15.530 14.944 -20.961 1.00 80.44 178 PHE A C 1
ATOM 1437 O O . PHE A 1 178 ? 15.972 14.438 -21.997 1.00 80.44 178 PHE A O 1
ATOM 1444 N N . ARG A 1 179 ? 16.274 15.127 -19.873 1.00 83.50 179 ARG A N 1
ATOM 1445 C CA . ARG A 1 179 ? 17.632 14.634 -19.699 1.00 83.50 179 ARG A CA 1
ATOM 1446 C C . ARG A 1 179 ? 17.626 13.434 -18.768 1.00 83.50 179 ARG A C 1
ATOM 1448 O O . ARG A 1 179 ? 17.020 13.478 -17.705 1.00 83.50 179 ARG A O 1
ATOM 1455 N N . VAL A 1 180 ? 18.347 12.401 -19.172 1.00 82.12 180 VAL A N 1
ATOM 1456 C CA . VAL A 1 180 ? 18.744 11.263 -18.354 1.00 82.12 180 VAL A CA 1
ATOM 1457 C C . VAL A 1 180 ? 20.189 11.498 -17.931 1.00 82.12 180 VAL A C 1
ATOM 1459 O O . VAL A 1 180 ? 21.107 11.259 -18.711 1.00 82.12 180 VAL A O 1
ATOM 1462 N N . GLU A 1 181 ? 20.420 12.017 -16.734 1.00 78.38 181 GLU A N 1
ATOM 1463 C CA . GLU A 1 181 ? 21.772 12.081 -16.169 1.00 78.38 181 GLU A CA 1
ATOM 1464 C C . GLU A 1 181 ? 22.145 10.694 -15.678 1.00 78.38 181 GLU A C 1
ATOM 1466 O O . GLU A 1 181 ? 21.312 10.076 -15.042 1.00 78.38 181 GLU A O 1
ATOM 1471 N N . THR A 1 182 ? 23.322 10.184 -16.035 1.00 72.69 182 THR A N 1
ATOM 1472 C CA . THR A 1 182 ? 23.846 8.878 -15.626 1.00 72.69 182 THR A CA 1
ATOM 1473 C C . THR A 1 182 ? 25.335 8.756 -15.935 1.00 72.69 182 THR A C 1
ATOM 1475 O O . THR A 1 182 ? 25.795 9.221 -16.976 1.00 72.69 182 THR A O 1
ATOM 1478 N N . ALA A 1 183 ? 26.106 8.103 -15.061 1.00 74.19 183 ALA A N 1
ATOM 1479 C CA . ALA A 1 183 ? 27.476 7.697 -15.382 1.00 74.19 183 ALA A CA 1
ATOM 1480 C C . ALA A 1 183 ? 27.549 6.291 -16.007 1.00 74.19 183 ALA A C 1
ATOM 1482 O O . ALA A 1 183 ? 28.641 5.818 -16.306 1.00 74.19 183 ALA A O 1
ATOM 1483 N N . LEU A 1 184 ? 26.400 5.644 -16.243 1.00 75.94 184 LEU A N 1
ATOM 1484 C CA . LEU A 1 184 ? 26.309 4.388 -16.982 1.00 75.94 184 LEU A CA 1
ATOM 1485 C C . LEU A 1 184 ? 26.294 4.630 -18.497 1.00 75.94 184 LEU A C 1
ATOM 1487 O O . LEU A 1 184 ? 25.685 5.576 -19.007 1.00 75.94 184 LEU A O 1
ATOM 1491 N N . GLU A 1 185 ? 26.919 3.713 -19.229 1.00 83.56 185 GLU A N 1
ATOM 1492 C CA . GLU A 1 185 ? 26.803 3.633 -20.683 1.00 83.56 185 GLU A CA 1
ATOM 1493 C C . GLU A 1 185 ? 25.492 2.934 -21.054 1.00 83.56 185 GLU A C 1
ATOM 1495 O O . GLU A 1 185 ? 25.298 1.752 -20.763 1.00 83.56 185 GLU A O 1
ATOM 1500 N N . ILE A 1 186 ? 24.586 3.676 -21.693 1.00 85.62 186 ILE A N 1
ATOM 1501 C CA . ILE A 1 186 ? 23.266 3.192 -22.090 1.00 85.62 186 ILE A CA 1
ATOM 1502 C C . ILE A 1 186 ? 23.235 3.058 -23.608 1.00 85.62 186 ILE A C 1
ATOM 1504 O O . ILE A 1 186 ? 23.515 4.006 -24.337 1.00 85.62 186 ILE A O 1
ATOM 1508 N N . GLU A 1 187 ? 22.865 1.873 -24.085 1.00 88.44 187 GLU A N 1
ATOM 1509 C CA . GLU A 1 187 ? 22.739 1.591 -25.512 1.00 88.44 187 GLU A CA 1
ATOM 1510 C C . GLU A 1 187 ? 21.382 2.039 -26.058 1.00 88.44 187 GLU A C 1
ATOM 1512 O O . GLU A 1 187 ? 21.284 2.531 -27.186 1.00 88.44 187 GLU A O 1
ATOM 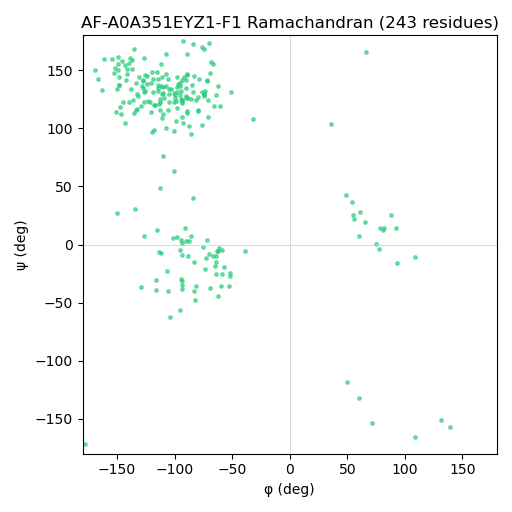1517 N N . SER A 1 188 ? 20.323 1.824 -25.277 1.00 89.00 188 SER A N 1
ATOM 1518 C CA . SER A 1 188 ? 18.968 2.164 -25.691 1.00 89.00 188 SER A CA 1
ATOM 1519 C C . SER A 1 188 ? 18.054 2.487 -24.521 1.00 89.00 188 SER A C 1
ATOM 1521 O O . SER A 1 188 ? 18.191 1.960 -23.415 1.00 89.00 188 SER A O 1
ATOM 1523 N N . PHE A 1 189 ? 17.084 3.332 -24.834 1.00 87.31 189 PHE A N 1
ATOM 1524 C CA . PHE A 1 189 ? 15.939 3.684 -24.027 1.00 87.31 189 PHE A CA 1
ATOM 1525 C C . PHE A 1 189 ? 14.675 3.197 -24.723 1.00 87.31 189 PHE A C 1
ATOM 1527 O O . PHE A 1 189 ? 14.544 3.271 -25.953 1.00 87.31 189 PHE A O 1
ATOM 1534 N N . LYS A 1 190 ? 13.719 2.729 -23.935 1.00 85.56 190 LYS A N 1
ATOM 1535 C CA . LYS A 1 190 ? 12.367 2.426 -24.392 1.00 85.56 190 LYS A CA 1
ATOM 1536 C C . LYS A 1 190 ? 11.379 3.125 -23.483 1.00 85.56 190 LYS A C 1
ATOM 1538 O O . LYS A 1 190 ? 11.537 3.080 -22.269 1.00 85.56 190 LYS A O 1
ATOM 1543 N N . LEU A 1 191 ? 10.368 3.736 -24.085 1.00 80.12 191 LEU A N 1
ATOM 1544 C CA . LEU A 1 191 ? 9.181 4.179 -23.375 1.00 80.12 191 LEU A CA 1
ATOM 1545 C C . LEU A 1 191 ? 8.087 3.151 -23.589 1.00 80.12 191 LEU A C 1
ATOM 1547 O O . LEU A 1 191 ? 7.798 2.767 -24.728 1.00 80.12 191 LEU A O 1
ATOM 1551 N N . LEU A 1 192 ? 7.499 2.711 -22.491 1.00 73.31 192 LEU A N 1
ATOM 1552 C CA . LEU A 1 192 ? 6.428 1.737 -22.474 1.00 73.31 192 LEU A CA 1
ATOM 1553 C C . LEU A 1 192 ? 5.191 2.361 -21.832 1.00 73.31 192 LEU A C 1
ATOM 1555 O O . LEU A 1 192 ? 5.313 3.203 -20.939 1.00 73.31 192 LEU A O 1
ATOM 1559 N N . ASP A 1 193 ? 4.013 1.938 -22.283 1.00 65.25 193 ASP A N 1
ATOM 1560 C CA . ASP A 1 193 ? 2.789 2.182 -21.528 1.00 65.25 193 ASP A CA 1
ATOM 1561 C C . ASP A 1 193 ? 2.764 1.329 -20.250 1.00 65.25 193 ASP A C 1
ATOM 1563 O O . ASP A 1 193 ? 3.606 0.454 -20.022 1.00 65.25 193 ASP A O 1
ATOM 1567 N N . MET A 1 194 ? 1.755 1.563 -19.417 1.00 58.38 194 MET A N 1
ATOM 1568 C CA . MET A 1 194 ? 1.603 0.864 -18.141 1.00 58.38 194 MET A CA 1
ATOM 1569 C C . MET A 1 194 ? 1.230 -0.623 -18.280 1.00 58.38 194 MET A C 1
ATOM 1571 O O . MET A 1 194 ? 1.282 -1.352 -17.294 1.00 58.38 194 MET A O 1
ATOM 1575 N N . ASN A 1 195 ? 0.918 -1.096 -19.494 1.00 53.44 195 ASN A N 1
ATOM 1576 C CA . ASN A 1 195 ? 0.711 -2.514 -19.804 1.00 53.44 195 ASN A CA 1
ATOM 1577 C C . ASN A 1 195 ? 1.991 -3.188 -20.339 1.00 53.44 195 ASN A C 1
ATOM 1579 O O . ASN A 1 195 ? 1.955 -4.353 -20.740 1.00 53.44 195 ASN A O 1
ATOM 1583 N N . GLY A 1 196 ? 3.120 -2.470 -20.379 1.00 54.97 196 GLY A N 1
ATOM 1584 C CA . GLY A 1 196 ? 4.395 -2.981 -20.879 1.00 54.97 196 GLY A CA 1
ATOM 1585 C C . GLY A 1 196 ? 4.496 -3.017 -22.406 1.00 54.97 196 GLY A C 1
ATOM 1586 O O . GLY A 1 196 ? 5.405 -3.652 -22.949 1.00 54.97 196 GLY A O 1
ATOM 1587 N N . ARG A 1 197 ? 3.600 -2.343 -23.136 1.00 68.81 197 ARG A N 1
ATOM 1588 C CA . ARG A 1 197 ? 3.732 -2.192 -24.587 1.00 68.81 197 ARG A CA 1
ATOM 1589 C C . ARG A 1 197 ? 4.737 -1.089 -24.885 1.00 68.81 197 ARG A C 1
ATOM 1591 O O . ARG A 1 197 ? 4.580 0.044 -24.447 1.00 68.81 197 ARG A O 1
ATOM 1598 N N . ILE A 1 198 ? 5.735 -1.403 -25.707 1.00 79.50 198 ILE A N 1
ATOM 1599 C CA . ILE A 1 198 ? 6.701 -0.414 -26.193 1.00 79.50 198 ILE A CA 1
ATOM 1600 C C . ILE A 1 198 ? 5.972 0.592 -27.088 1.00 79.50 198 ILE A C 1
ATOM 1602 O O . ILE A 1 198 ? 5.414 0.229 -28.126 1.00 79.50 198 ILE A O 1
ATOM 1606 N N . LEU A 1 199 ? 5.999 1.856 -26.682 1.00 77.81 199 LEU A N 1
ATOM 1607 C CA . LEU A 1 199 ? 5.473 2.983 -27.446 1.00 77.81 199 LEU A CA 1
ATOM 1608 C C . LEU A 1 199 ? 6.567 3.628 -28.291 1.00 77.81 199 LEU A C 1
ATOM 1610 O O . LEU A 1 199 ? 6.328 4.026 -29.428 1.00 77.81 199 LEU A O 1
ATOM 1614 N N . PHE A 1 200 ? 7.776 3.702 -27.735 1.00 85.50 200 PHE A N 1
ATOM 1615 C CA . PHE A 1 200 ? 8.905 4.384 -28.348 1.00 85.50 200 PHE A CA 1
ATOM 1616 C C . PHE A 1 200 ? 10.223 3.730 -27.952 1.00 85.50 200 PHE A C 1
ATOM 1618 O O . PHE A 1 200 ? 10.359 3.191 -26.855 1.00 85.50 200 PHE A O 1
ATOM 1625 N N . SER A 1 201 ? 11.217 3.808 -28.831 1.00 88.56 201 SER A N 1
ATOM 1626 C CA . SER A 1 201 ? 12.592 3.460 -28.497 1.00 88.56 201 SER A CA 1
ATOM 1627 C C . SER A 1 201 ? 13.561 4.412 -29.177 1.00 88.56 201 SER A C 1
ATOM 1629 O O . SER A 1 201 ? 13.358 4.818 -30.320 1.00 88.56 201 SER A O 1
ATOM 1631 N N . THR A 1 202 ? 14.621 4.763 -28.459 1.00 90.25 202 THR A N 1
ATOM 1632 C CA . THR A 1 202 ? 15.676 5.653 -28.932 1.00 90.25 202 THR A CA 1
ATOM 1633 C C . THR A 1 202 ? 17.006 5.278 -28.298 1.00 90.25 202 THR A C 1
ATOM 1635 O O . THR A 1 202 ? 17.043 4.625 -27.262 1.00 90.25 202 THR A O 1
ATOM 1638 N N . LYS A 1 203 ? 18.112 5.721 -28.890 1.00 90.44 203 LYS A N 1
ATOM 1639 C CA . LYS A 1 203 ? 19.424 5.687 -28.226 1.00 90.44 203 LYS A CA 1
ATOM 1640 C C . LYS A 1 203 ? 19.644 6.891 -27.305 1.00 90.44 203 LYS A C 1
ATOM 1642 O O . LYS A 1 203 ? 20.537 6.865 -26.469 1.00 90.44 203 LYS A O 1
ATOM 1647 N N . GLY A 1 204 ? 18.815 7.928 -27.446 1.00 89.56 204 GLY A N 1
ATOM 1648 C CA . GLY A 1 204 ? 19.069 9.236 -26.853 1.00 89.56 204 GLY A CA 1
ATOM 1649 C C . GLY A 1 204 ? 20.292 9.916 -27.477 1.00 89.56 204 GLY A C 1
ATOM 1650 O O . GLY A 1 204 ? 21.097 9.305 -28.182 1.00 89.56 204 GLY A O 1
ATOM 1651 N N . GLU A 1 205 ? 20.434 11.209 -27.227 1.00 93.50 205 GLU A N 1
ATOM 1652 C CA . GLU A 1 205 ? 21.597 11.989 -27.640 1.00 93.50 205 GLU A CA 1
ATOM 1653 C C . GLU A 1 205 ? 22.554 12.123 -26.459 1.00 93.50 205 GLU A C 1
ATOM 1655 O O . GLU A 1 205 ? 22.287 12.866 -25.512 1.00 93.50 205 GLU A O 1
ATOM 1660 N N . LYS A 1 206 ? 23.671 11.392 -26.491 1.00 91.19 206 LYS A N 1
ATOM 1661 C CA . LYS A 1 206 ? 24.664 11.444 -25.415 1.00 91.19 206 LYS A CA 1
ATOM 1662 C C . LYS A 1 206 ? 25.297 12.836 -25.324 1.00 91.19 206 LYS A C 1
ATOM 1664 O O . LYS A 1 206 ? 25.806 13.361 -26.312 1.00 91.19 206 LYS A O 1
ATOM 1669 N N . SER A 1 207 ? 25.303 13.412 -24.126 1.00 89.19 207 SER A N 1
ATOM 1670 C CA . SER A 1 207 ? 25.907 14.711 -23.835 1.00 89.19 207 SER A CA 1
ATOM 1671 C C . SER A 1 207 ? 26.390 14.782 -22.385 1.00 89.19 207 SER A C 1
ATOM 1673 O O . SER A 1 207 ? 25.605 14.748 -21.430 1.00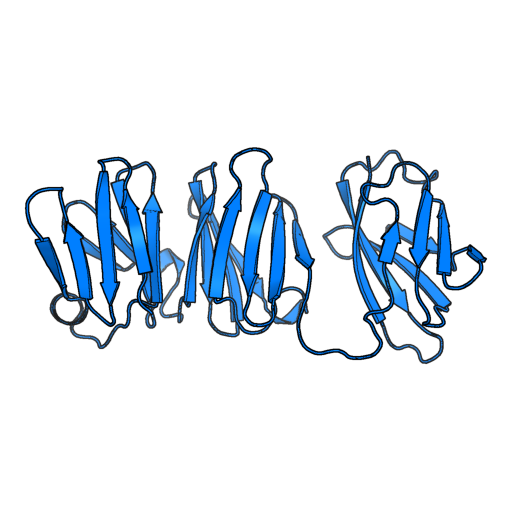 89.19 207 SER A O 1
ATOM 1675 N N . GLY A 1 208 ? 27.712 14.885 -22.222 1.00 87.12 208 GLY A N 1
ATOM 1676 C CA . GLY A 1 208 ? 28.366 14.841 -20.917 1.00 87.12 208 GLY A CA 1
ATOM 1677 C C . GLY A 1 208 ? 28.097 13.520 -20.191 1.00 87.12 208 GLY A C 1
ATOM 1678 O O . GLY A 1 208 ? 28.216 12.444 -20.772 1.00 87.12 208 GLY A O 1
ATOM 1679 N N . ASN A 1 209 ? 27.711 13.620 -18.923 1.00 80.50 209 ASN A N 1
ATOM 1680 C CA . ASN A 1 209 ? 27.316 12.511 -18.053 1.00 80.50 209 ASN A CA 1
ATOM 1681 C C . ASN A 1 209 ? 25.836 12.118 -18.231 1.00 80.50 209 ASN A C 1
ATOM 1683 O O . ASN A 1 209 ? 25.127 11.934 -17.247 1.00 80.50 209 ASN A O 1
ATOM 1687 N N . GLY A 1 210 ? 25.312 12.098 -19.455 1.00 86.50 210 GLY A N 1
ATOM 1688 C CA . GLY A 1 210 ? 23.902 11.782 -19.657 1.00 86.50 210 GLY A CA 1
ATOM 1689 C C . GLY A 1 210 ? 23.454 11.756 -21.108 1.00 86.50 210 GLY A C 1
ATOM 1690 O O . GLY A 1 210 ? 24.264 11.849 -22.030 1.00 86.50 210 GLY A O 1
ATOM 1691 N N . TYR A 1 211 ? 22.142 11.646 -21.292 1.00 91.00 211 TYR A N 1
ATOM 1692 C CA . TYR A 1 211 ? 21.471 11.525 -22.582 1.00 91.00 211 TYR A CA 1
ATOM 1693 C C . TYR A 1 211 ? 20.282 12.475 -22.637 1.00 91.00 211 TYR A C 1
ATOM 1695 O O . TYR A 1 211 ? 19.538 12.597 -21.667 1.00 91.00 211 TYR A O 1
ATOM 1703 N N . PHE A 1 212 ? 20.075 13.128 -23.771 1.00 91.94 212 PHE A N 1
ATOM 1704 C CA . PHE A 1 212 ? 18.839 13.847 -24.040 1.00 91.94 212 PHE A CA 1
ATOM 1705 C C . PHE A 1 212 ? 17.873 12.974 -24.831 1.00 91.94 212 PHE A C 1
ATOM 1707 O O . PHE A 1 212 ? 18.275 12.254 -25.747 1.00 91.94 212 PHE A O 1
ATOM 1714 N N . ILE A 1 213 ? 16.596 13.041 -24.469 1.00 90.31 213 ILE A N 1
ATOM 1715 C CA . ILE A 1 213 ? 15.531 12.282 -25.114 1.00 90.31 213 ILE A CA 1
ATOM 1716 C C . ILE A 1 213 ? 14.407 13.243 -25.483 1.00 90.31 213 ILE A C 1
ATOM 1718 O O . ILE A 1 213 ? 13.812 13.885 -24.618 1.00 90.31 213 ILE A O 1
ATOM 1722 N N . ASP A 1 214 ? 14.127 13.316 -26.781 1.00 89.88 214 ASP A N 1
ATOM 1723 C CA . ASP A 1 214 ? 13.043 14.104 -27.358 1.00 89.88 214 ASP A CA 1
ATOM 1724 C C . ASP A 1 214 ? 11.796 13.232 -27.537 1.00 89.88 214 ASP A C 1
ATOM 1726 O O . ASP A 1 214 ? 11.847 12.181 -28.182 1.00 89.88 214 ASP A O 1
ATOM 1730 N N . ILE A 1 215 ? 10.672 13.680 -26.971 1.00 82.62 215 ILE A N 1
ATOM 1731 C CA . ILE A 1 215 ? 9.387 12.964 -26.986 1.00 82.62 215 ILE A CA 1
ATOM 1732 C C . ILE A 1 215 ? 8.298 13.701 -27.773 1.00 82.62 215 ILE A C 1
ATOM 1734 O O . ILE A 1 215 ? 7.145 13.286 -27.751 1.00 82.62 215 ILE A O 1
ATOM 1738 N N . ASN A 1 216 ? 8.657 14.733 -28.544 1.00 79.69 216 ASN A N 1
ATOM 1739 C CA . ASN A 1 216 ? 7.736 15.540 -29.362 1.00 79.69 216 ASN A CA 1
ATOM 1740 C C . ASN A 1 216 ? 6.824 14.727 -30.299 1.00 79.69 216 ASN A C 1
ATOM 1742 O O . ASN A 1 216 ? 5.736 15.175 -30.644 1.00 79.69 216 ASN A O 1
ATOM 1746 N N . ALA A 1 217 ? 7.245 13.532 -30.722 1.00 67.69 217 ALA A N 1
ATOM 1747 C CA . ALA A 1 217 ? 6.416 12.642 -31.537 1.00 67.69 217 ALA A CA 1
ATOM 1748 C C . ALA A 1 217 ? 5.256 11.981 -30.752 1.00 67.69 217 ALA A C 1
ATOM 1750 O O . ALA A 1 217 ? 4.374 11.384 -31.366 1.00 67.69 217 ALA A O 1
ATOM 1751 N N . PHE A 1 218 ? 5.257 12.086 -29.418 1.00 63.00 218 PHE A N 1
ATOM 1752 C CA . PHE A 1 218 ? 4.340 11.426 -28.480 1.00 63.00 218 PHE A CA 1
ATOM 1753 C C . PHE A 1 218 ? 3.648 12.397 -27.505 1.00 63.00 218 PHE A C 1
ATOM 1755 O O . PHE A 1 218 ? 2.914 11.936 -26.636 1.00 63.00 218 PHE A O 1
ATOM 1762 N N . SER A 1 219 ? 3.798 13.719 -27.670 1.00 54.06 219 SER A N 1
ATOM 1763 C CA . SER A 1 219 ? 3.221 14.765 -26.794 1.00 54.06 219 SER A CA 1
ATOM 1764 C C . SER A 1 219 ? 1.683 14.788 -26.721 1.00 54.06 219 SER A C 1
ATOM 1766 O O . SER A 1 219 ? 1.108 15.553 -25.961 1.00 54.06 219 SER A O 1
ATOM 1768 N N . ASN A 1 220 ? 0.998 13.930 -27.484 1.00 57.34 220 ASN A N 1
ATOM 1769 C CA . ASN A 1 220 ? -0.457 13.759 -27.441 1.00 57.34 220 ASN A CA 1
ATOM 1770 C C . ASN A 1 220 ? -0.914 12.566 -26.577 1.00 57.34 220 ASN A C 1
ATOM 1772 O O . ASN A 1 220 ? -2.099 12.233 -26.597 1.00 57.34 220 ASN A O 1
ATOM 1776 N N . VAL A 1 221 ? -0.005 11.897 -25.857 1.00 56.88 221 VAL A N 1
ATOM 1777 C CA . VAL A 1 221 ? -0.336 10.833 -24.894 1.00 56.88 221 VAL A CA 1
ATOM 1778 C C . VAL A 1 221 ? -0.059 11.355 -23.479 1.00 56.88 221 VAL A C 1
ATOM 1780 O O . VAL A 1 221 ? 0.976 11.015 -22.902 1.00 56.88 221 VAL A O 1
ATOM 1783 N N . PRO A 1 222 ? -0.935 12.215 -22.927 1.00 54.28 222 PRO A N 1
ATOM 1784 C CA . PRO A 1 222 ? -0.787 12.669 -21.551 1.00 54.28 222 PRO A CA 1
ATOM 1785 C C . PRO A 1 222 ? -0.887 11.461 -20.614 1.00 54.28 222 PRO A C 1
ATOM 1787 O O . PRO A 1 222 ? -1.747 10.595 -20.803 1.00 54.28 222 PRO A O 1
ATOM 1790 N N . GLY A 1 223 ? -0.005 11.382 -19.617 1.00 58.09 223 GLY A N 1
ATOM 1791 C CA . GLY A 1 223 ? -0.032 10.299 -18.633 1.00 58.09 223 GLY A CA 1
ATOM 1792 C C . GLY A 1 223 ? 1.336 9.749 -18.238 1.00 58.09 223 GLY A C 1
ATOM 1793 O O . GLY A 1 223 ? 2.363 10.424 -18.304 1.00 58.09 223 GLY A O 1
ATOM 1794 N N . MET A 1 224 ? 1.334 8.510 -17.748 1.00 51.75 224 MET A N 1
ATOM 1795 C CA . MET A 1 224 ? 2.504 7.843 -17.178 1.00 51.75 224 MET A CA 1
ATOM 1796 C C . MET A 1 224 ? 3.150 6.878 -18.155 1.00 51.75 224 MET A C 1
ATOM 1798 O O . MET A 1 224 ? 2.472 5.991 -18.670 1.00 51.75 224 MET A O 1
ATOM 1802 N N . LEU A 1 225 ? 4.467 6.989 -18.324 1.00 61.50 225 LEU A N 1
ATOM 1803 C CA . LEU A 1 225 ? 5.260 6.063 -19.128 1.00 61.50 225 LEU A CA 1
ATOM 1804 C C . LEU A 1 225 ? 6.403 5.464 -18.308 1.00 61.50 225 LEU A C 1
ATOM 1806 O O . LEU A 1 225 ? 7.020 6.141 -17.479 1.00 61.50 225 LEU A O 1
ATOM 1810 N N . LEU A 1 226 ? 6.726 4.204 -18.586 1.00 63.25 226 LEU A N 1
ATOM 1811 C CA . LEU A 1 226 ? 7.908 3.542 -18.046 1.00 63.25 226 LEU A CA 1
ATOM 1812 C C . LEU A 1 226 ? 9.097 3.759 -18.986 1.00 63.25 226 LEU A C 1
ATOM 1814 O O . LEU A 1 226 ? 9.019 3.428 -20.167 1.00 63.25 226 LEU A O 1
ATOM 1818 N N . LEU A 1 227 ? 10.204 4.271 -18.454 1.00 71.44 227 LEU A N 1
ATOM 1819 C CA . LEU A 1 227 ? 11.498 4.326 -19.121 1.00 71.44 227 LEU A CA 1
ATOM 1820 C C . LEU A 1 227 ? 12.320 3.090 -18.738 1.00 71.44 227 LEU A C 1
ATOM 1822 O O . LEU A 1 227 ? 12.795 2.989 -17.604 1.00 71.44 227 LEU A O 1
ATOM 1826 N N . GLU A 1 228 ? 12.513 2.195 -19.706 1.00 78.50 228 GLU A N 1
ATOM 1827 C CA . GLU A 1 228 ? 13.465 1.083 -19.635 1.00 78.50 228 GLU A CA 1
ATOM 1828 C C . GLU A 1 228 ? 14.790 1.508 -20.280 1.00 78.50 228 GLU A C 1
ATOM 1830 O O . GLU A 1 228 ? 14.789 2.025 -21.401 1.00 78.50 228 GLU A O 1
ATOM 1835 N N . SER A 1 229 ? 15.919 1.259 -19.611 1.00 77.50 229 SER A N 1
ATOM 1836 C CA . SER A 1 229 ? 17.251 1.409 -20.211 1.00 77.50 229 SER A CA 1
ATOM 1837 C C . SER A 1 229 ? 18.023 0.092 -20.240 1.00 77.50 229 SER A C 1
ATOM 1839 O O . SER A 1 229 ? 17.958 -0.717 -19.309 1.00 77.50 229 SER A O 1
ATOM 1841 N N . ALA A 1 230 ? 18.768 -0.120 -21.324 1.00 79.75 230 ALA A N 1
ATOM 1842 C CA . ALA A 1 230 ? 19.625 -1.286 -21.508 1.00 79.75 230 ALA A CA 1
ATOM 1843 C C . ALA A 1 230 ? 21.046 -0.850 -21.873 1.00 79.75 230 ALA A C 1
ATOM 1845 O O . ALA A 1 230 ? 21.228 0.029 -22.719 1.00 79.75 230 ALA A O 1
ATOM 1846 N N . GLY A 1 231 ? 22.036 -1.463 -21.229 1.00 76.19 231 GLY A N 1
ATOM 1847 C CA . GLY A 1 231 ? 23.450 -1.270 -21.545 1.00 76.19 231 GLY A CA 1
ATOM 1848 C C . GLY A 1 231 ? 23.949 -2.310 -22.545 1.00 76.19 231 GLY A C 1
ATOM 1849 O O . GLY A 1 231 ? 23.239 -3.250 -22.905 1.00 76.19 231 GLY A O 1
ATOM 1850 N N . HIS A 1 232 ? 25.197 -2.148 -22.977 1.00 75.06 232 HIS A N 1
ATOM 1851 C CA . HIS A 1 232 ? 25.811 -2.970 -24.027 1.00 75.06 232 HIS A CA 1
ATOM 1852 C C . HIS A 1 232 ? 26.000 -4.449 -23.678 1.00 75.06 232 HIS A C 1
ATOM 1854 O O . HIS A 1 232 ? 26.176 -5.284 -24.562 1.00 75.06 232 HIS A O 1
ATOM 1860 N N . ASP A 1 233 ? 25.968 -4.794 -22.396 1.00 65.50 233 ASP A N 1
ATOM 1861 C CA . ASP A 1 233 ? 26.046 -6.173 -21.922 1.00 65.50 233 ASP A CA 1
ATOM 1862 C C . ASP A 1 233 ? 24.676 -6.875 -21.889 1.00 65.50 233 ASP A C 1
ATOM 1864 O O . ASP A 1 233 ? 24.557 -7.994 -21.389 1.00 65.50 233 ASP A O 1
ATOM 1868 N N . GLY A 1 234 ? 23.632 -6.222 -22.415 1.00 57.78 234 GLY A N 1
ATOM 1869 C CA . GLY A 1 234 ? 22.268 -6.742 -22.466 1.00 57.78 234 GLY A CA 1
ATOM 1870 C C . GLY A 1 234 ? 21.545 -6.716 -21.120 1.00 57.78 234 GLY A C 1
ATOM 1871 O O . GLY A 1 234 ? 20.380 -7.121 -21.052 1.00 57.78 234 GLY A O 1
ATOM 1872 N N . ARG A 1 235 ? 22.189 -6.228 -20.052 1.00 60.41 235 ARG A N 1
ATOM 1873 C CA . ARG A 1 235 ? 21.516 -6.022 -18.772 1.00 60.41 235 ARG A CA 1
ATOM 1874 C C . ARG A 1 235 ? 20.569 -4.833 -18.882 1.00 60.41 235 ARG A C 1
ATOM 1876 O O . ARG A 1 235 ? 20.853 -3.823 -19.530 1.00 60.41 235 ARG A O 1
ATOM 1883 N N . LYS A 1 236 ? 19.415 -4.979 -18.241 1.00 63.31 236 LYS A N 1
ATOM 1884 C CA . LYS A 1 236 ? 18.452 -3.897 -18.051 1.00 63.31 236 LYS A CA 1
ATOM 1885 C C . LYS A 1 236 ? 18.825 -3.174 -16.768 1.00 63.31 236 LYS A C 1
ATOM 1887 O O . LYS A 1 236 ? 18.976 -3.823 -15.737 1.00 63.31 236 LYS A O 1
ATOM 1892 N N . TYR A 1 237 ? 18.993 -1.862 -16.848 1.00 56.00 237 TYR A N 1
ATOM 1893 C CA . TYR A 1 237 ? 19.554 -1.076 -15.751 1.00 56.00 237 TYR A CA 1
ATOM 1894 C C . TYR A 1 237 ? 18.517 -0.232 -15.024 1.00 56.00 237 TYR A C 1
ATOM 1896 O O . TYR A 1 237 ? 18.750 0.130 -13.875 1.00 56.00 237 TYR A O 1
ATOM 1904 N N . VAL A 1 238 ? 17.386 0.102 -15.660 1.00 55.44 238 VAL A N 1
ATOM 1905 C CA . VAL A 1 238 ? 16.465 1.095 -15.097 1.00 55.44 238 VAL A CA 1
ATOM 1906 C C . VAL A 1 238 ? 15.007 0.830 -15.447 1.00 55.44 238 VAL A C 1
ATOM 1908 O O . VAL A 1 238 ? 14.694 0.589 -16.605 1.00 55.44 238 VAL A O 1
ATOM 1911 N N . ASN A 1 239 ? 14.146 0.993 -14.436 1.00 56.19 239 ASN A N 1
ATOM 1912 C CA . ASN A 1 239 ? 12.710 1.250 -14.529 1.00 56.19 239 ASN A CA 1
ATOM 1913 C C . ASN A 1 239 ? 12.445 2.601 -13.832 1.00 56.19 239 ASN A C 1
ATOM 1915 O O . ASN A 1 239 ? 12.390 2.670 -12.603 1.00 56.19 239 ASN A O 1
ATOM 1919 N N . ARG A 1 240 ? 12.370 3.707 -14.583 1.00 56.28 240 ARG A N 1
ATOM 1920 C CA . ARG A 1 240 ? 11.989 5.032 -14.042 1.00 56.28 240 ARG A CA 1
ATOM 1921 C C . ARG A 1 240 ? 10.689 5.462 -14.670 1.00 56.28 240 ARG A C 1
ATOM 1923 O O . ARG A 1 240 ? 10.429 5.146 -15.824 1.00 56.28 240 ARG A O 1
ATOM 1930 N N . ILE A 1 241 ? 9.893 6.211 -13.925 1.00 53.19 241 ILE A N 1
ATOM 1931 C CA . ILE A 1 241 ? 8.617 6.676 -14.447 1.00 53.19 241 ILE A CA 1
ATOM 1932 C C . ILE A 1 241 ? 8.716 8.133 -14.835 1.00 53.19 241 ILE A C 1
ATOM 1934 O O . ILE A 1 241 ? 9.216 8.974 -14.085 1.00 53.19 241 ILE A O 1
ATOM 1938 N N . MET A 1 242 ? 8.198 8.397 -16.022 1.00 58.19 242 MET A N 1
ATOM 1939 C CA . MET A 1 242 ? 8.106 9.704 -16.627 1.00 58.19 242 MET A CA 1
ATOM 1940 C C . MET A 1 242 ? 6.637 10.121 -16.663 1.00 58.19 242 MET A C 1
ATOM 1942 O O . MET A 1 242 ? 5.780 9.348 -17.096 1.00 58.19 242 MET A O 1
ATOM 1946 N N . VAL A 1 243 ? 6.353 11.333 -16.196 1.00 5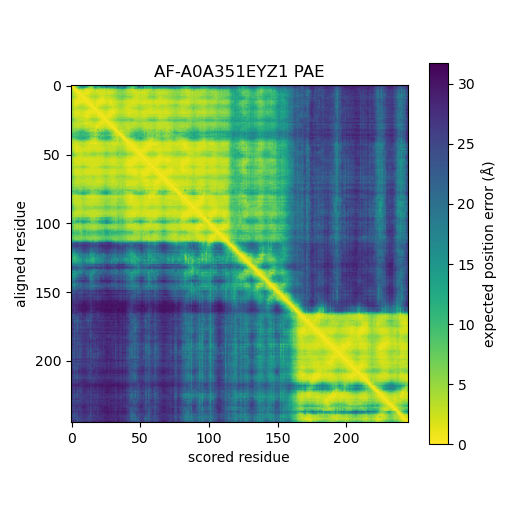6.84 243 VAL A N 1
ATOM 1947 C CA . VAL A 1 243 ? 5.048 11.976 -16.373 1.00 56.84 243 VAL A CA 1
ATOM 1948 C C . VAL A 1 243 ? 5.130 12.833 -17.630 1.00 56.84 243 VAL A C 1
ATOM 1950 O O . VAL A 1 243 ? 6.032 13.662 -17.713 1.00 56.84 243 VAL A O 1
ATOM 1953 N N . VAL A 1 244 ? 4.234 12.618 -18.595 1.00 62.72 244 VAL A N 1
ATOM 1954 C CA . VAL A 1 244 ? 4.124 13.430 -19.817 1.00 62.72 244 VAL A CA 1
ATOM 1955 C C . VAL A 1 244 ? 2.912 14.352 -19.703 1.00 62.72 244 VAL A C 1
ATOM 1957 O O . VAL A 1 244 ? 1.803 13.862 -19.466 1.00 62.72 244 VAL A O 1
ATOM 1960 N N . GLU A 1 245 ? 3.146 15.661 -19.829 1.00 62.28 245 GLU A N 1
ATOM 1961 C CA . GLU A 1 245 ? 2.120 16.722 -19.853 1.00 62.28 245 GLU A CA 1
ATOM 1962 C C . GLU A 1 245 ? 1.603 17.021 -21.261 1.00 62.28 245 GLU A C 1
ATOM 1964 O O . GLU A 1 245 ? 2.436 17.111 -22.193 1.00 62.28 245 GLU A O 1
#

pLDDT: mean 70.55, std 17.75, range [28.86, 93.5]

Sequence (245 aa):
MDDIAYDSNGTLWAAADEYLYKFNGTSWSYTNMIDQFQEFVLINSFFPDKNGKLWIG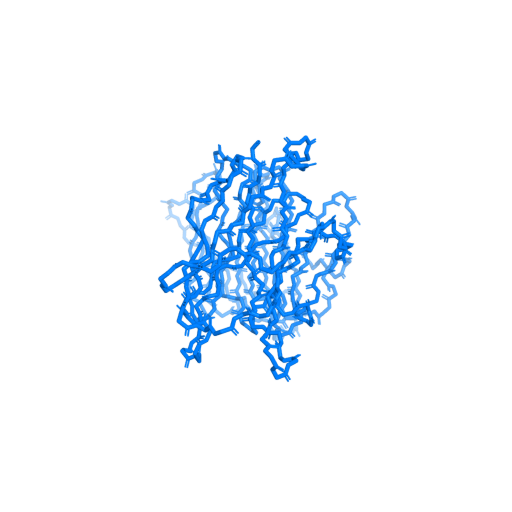TSNGLFVYENNVIHSKRDISGNIDIQTIAIDHRGVLWLAEFFEGLHRYTDGKKIFFPEALNVIPSQIHEIIIESNNEKIMIGTAGSSIVRVNDEAFYVSVRDEFTDSDLITLIPNPVKDRFRVETALEIESFKLLDMNGRILFSTKGEKSGNGYFIDINAFSNVPGMLLLESAGHDGRKYVNRIMVVE